Protein AF-A0A8A3PGZ0-F1 (afdb_monomer)

Nearest PDB structures (foldseek):
  4wnd-assembly1_A  TM=3.621E-01  e=2.853E-01  Homo sapiens
  6xns-assembly2_F  TM=2.493E-01  e=6.091E-01  synthetic construct
  6tnt-assembly1_O  TM=2.796E-01  e=1.900E+00  Homo sapiens
  6sgw-assembly1_E  TM=3.690E-01  e=7.016E+00  Mycolicibacterium smegmatis MC2 155
  4qe8-assembly1_A  TM=2.431E-01  e=2.777E+00  Homo sapiens

Organism: NCBI:txid61207

Solvent-accessible surface area (backbone atoms only — not comparable to full-atom values): 16501 Å² total; per-residue (Å²): 127,69,89,54,48,64,59,50,48,52,53,29,42,48,39,30,56,59,13,37,61,34,27,64,55,53,53,54,49,52,58,33,55,78,66,73,46,83,85,70,85,79,73,94,45,76,46,56,63,36,27,54,47,5,36,51,23,44,53,52,50,50,58,48,57,83,45,39,68,64,49,41,72,71,60,79,50,57,68,70,59,30,44,53,66,55,50,44,60,47,50,54,44,28,49,54,32,48,64,40,51,12,62,68,42,14,51,52,14,40,56,41,43,54,51,56,75,69,35,69,78,62,61,70,65,101,60,72,66,57,61,46,47,48,73,70,40,51,52,50,40,52,59,48,58,68,33,67,73,55,27,69,60,32,56,71,63,43,42,52,50,49,46,52,48,55,52,46,52,55,49,51,51,60,73,42,38,77,64,38,74,76,40,93,60,38,61,62,52,50,56,51,49,52,53,48,49,50,52,58,43,69,61,79,69,57,76,66,34,63,53,48,48,58,54,50,49,52,55,50,52,52,52,33,34,78,70,66,73,44,36,54,48,94,80,37,66,88,32,32,64,57,40,53,54,50,49,67,54,41,49,74,80,43,66,60,54,64,79,76,46,85,75,77,60,99,70,60,77,62,54,59,54,49,52,54,51,50,54,55,50,56,55,54,56,57,57,58,65,66,62,76,79,74,126

Sequence (295 aa):
MADNYESAVKLLNYFATAGSVGSTVEQKQDRRTRRGQPVKQPKPQVADAVVARGVKAVEMIYSLTSRIPVLMEQSHLESKDAWAAYWSPIFMALTAQSTNPCREVRHQAFSSLQRSLLSEELTSGDHEEWTAIFGEVLFPLITRLLKPEVYSSDPIGMSETRLQAATLLCRIFLHYLVLLSKWDGMLDLWLRILDIMDRLMNSGQGNSLEEAVPESLKNVLLVMSSSGYLVPRSQDETQEKLWTETWKRIDRFLPDLRKEIDLEGPGVEENVKGDVLQATAAESEVEEGQSEVKA

pLDDT: mean 85.58, std 15.69, range [37.72, 98.5]

Structure (mmCIF, N/CA/C/O backbone):
data_AF-A0A8A3PGZ0-F1
#
_entry.id   AF-A0A8A3PGZ0-F1
#
loop_
_atom_site.group_PDB
_atom_site.id
_atom_site.type_symbol
_atom_site.label_atom_id
_atom_site.label_alt_id
_atom_site.label_comp_id
_atom_site.label_asym_id
_atom_site.label_entity_id
_atom_site.label_seq_id
_atom_site.pdbx_PDB_ins_code
_atom_site.Cartn_x
_atom_site.Cartn_y
_atom_site.Cartn_z
_atom_site.occupancy
_atom_site.B_iso_or_equiv
_atom_site.auth_seq_id
_atom_site.auth_comp_id
_atom_site.auth_asym_id
_atom_site.auth_atom_id
_atom_site.pdbx_PDB_model_num
ATOM 1 N N . MET A 1 1 ? -8.137 11.615 -28.420 1.00 52.22 1 MET A N 1
ATOM 2 C CA . MET A 1 1 ? -6.846 11.415 -27.714 1.00 52.22 1 MET A CA 1
ATOM 3 C C . MET A 1 1 ? -6.963 10.386 -26.583 1.00 52.22 1 MET A C 1
ATOM 5 O O . MET A 1 1 ? -5.936 9.883 -26.161 1.00 52.22 1 MET A O 1
ATOM 9 N N . ALA A 1 2 ? -8.177 10.030 -26.133 1.00 62.94 2 ALA A N 1
ATOM 10 C CA . ALA A 1 2 ? -8.411 8.988 -25.128 1.00 62.94 2 ALA A CA 1
ATOM 11 C C . ALA A 1 2 ? -8.159 7.549 -25.634 1.00 62.94 2 ALA A C 1
ATOM 13 O O . ALA A 1 2 ? -7.655 6.727 -24.876 1.00 62.94 2 ALA A O 1
ATOM 14 N N . ASP A 1 3 ? -8.429 7.255 -26.913 1.00 70.94 3 ASP A N 1
ATOM 15 C CA . ASP A 1 3 ? -8.446 5.877 -27.448 1.00 70.94 3 ASP A CA 1
ATOM 16 C C . ASP A 1 3 ? -7.111 5.116 -27.347 1.00 70.94 3 ASP A C 1
ATOM 18 O O . ASP A 1 3 ? -7.086 3.887 -27.362 1.00 70.94 3 ASP A O 1
ATOM 22 N N . ASN A 1 4 ? -5.979 5.822 -27.246 1.00 88.31 4 ASN A N 1
ATOM 23 C CA . ASN A 1 4 ? -4.657 5.200 -27.148 1.00 88.31 4 ASN A CA 1
ATOM 24 C C . ASN A 1 4 ? -4.082 5.182 -25.723 1.00 88.31 4 ASN A C 1
ATOM 26 O O . ASN A 1 4 ? -3.001 4.622 -25.537 1.00 88.31 4 ASN A O 1
ATOM 30 N N . TYR A 1 5 ? -4.775 5.757 -24.734 1.00 91.94 5 TYR A N 1
ATOM 31 C CA . TYR A 1 5 ? -4.257 5.925 -23.375 1.00 91.94 5 TYR A CA 1
ATOM 32 C C . TYR A 1 5 ? -3.898 4.583 -22.732 1.00 91.94 5 TYR A C 1
ATOM 34 O O . TYR A 1 5 ? -2.745 4.340 -22.375 1.00 91.94 5 TYR A O 1
ATOM 42 N N . GLU A 1 6 ? -4.863 3.667 -22.669 1.00 92.06 6 GLU A N 1
ATOM 43 C CA . GLU A 1 6 ? -4.664 2.349 -22.065 1.00 92.06 6 GLU A CA 1
ATOM 44 C C . GLU A 1 6 ? -3.580 1.549 -22.810 1.00 92.06 6 GLU A C 1
ATOM 46 O O . GLU A 1 6 ? -2.736 0.890 -22.199 1.00 92.06 6 GLU A O 1
ATOM 51 N N . SER A 1 7 ? -3.550 1.655 -24.142 1.00 93.62 7 SER A N 1
ATOM 52 C CA . SER A 1 7 ? -2.529 1.013 -24.978 1.00 93.62 7 SER A CA 1
ATOM 53 C C . SER A 1 7 ? -1.127 1.564 -24.702 1.00 93.62 7 SER A C 1
ATOM 55 O O . SER A 1 7 ? -0.166 0.795 -24.638 1.00 93.62 7 SER A O 1
ATOM 57 N N . ALA A 1 8 ? -0.997 2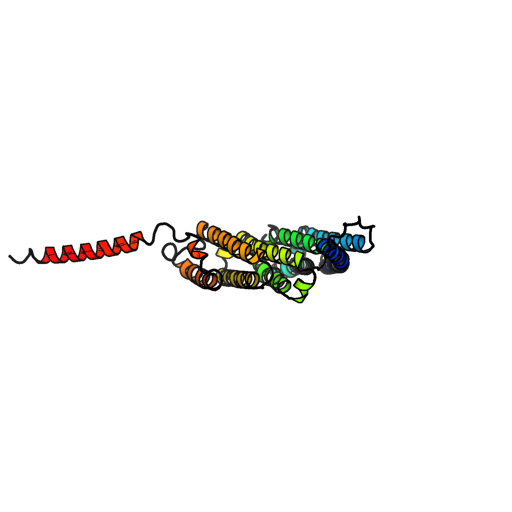.877 -24.488 1.00 95.75 8 ALA A N 1
ATOM 58 C CA . ALA A 1 8 ? 0.265 3.507 -24.119 1.00 95.75 8 ALA A CA 1
ATOM 59 C C . ALA A 1 8 ? 0.740 3.031 -22.739 1.00 95.75 8 ALA A C 1
ATOM 61 O O . ALA A 1 8 ? 1.898 2.634 -22.603 1.00 95.75 8 ALA A O 1
ATOM 62 N N . VAL A 1 9 ? -0.150 2.980 -21.741 1.00 96.69 9 VAL A N 1
ATOM 63 C CA . VAL A 1 9 ? 0.175 2.457 -20.401 1.00 96.69 9 VAL A CA 1
ATOM 64 C C . VAL A 1 9 ? 0.626 0.996 -20.479 1.00 96.69 9 VAL A C 1
ATOM 66 O O . VAL A 1 9 ? 1.658 0.641 -19.907 1.00 96.69 9 VAL A O 1
ATOM 69 N N . LYS A 1 10 ? -0.076 0.151 -21.247 1.00 96.12 10 LYS A N 1
ATOM 70 C CA . LYS A 1 10 ? 0.305 -1.255 -21.474 1.00 96.12 10 LYS A CA 1
ATOM 71 C C . LYS A 1 10 ? 1.687 -1.382 -22.118 1.00 96.12 10 LYS A C 1
ATOM 73 O O . LYS A 1 10 ? 2.499 -2.187 -21.661 1.00 96.12 10 LYS A O 1
ATOM 78 N N . LEU A 1 11 ? 1.979 -0.580 -23.144 1.00 97.38 11 LEU A N 1
ATOM 79 C CA . LEU A 1 11 ? 3.278 -0.586 -23.819 1.00 97.38 11 LEU A CA 1
ATOM 80 C C . LEU A 1 11 ? 4.411 -0.144 -22.881 1.00 97.38 11 LEU A C 1
ATOM 82 O O . LEU A 1 11 ? 5.468 -0.773 -22.840 1.00 97.38 11 LEU A O 1
ATOM 86 N N . LEU A 1 12 ? 4.194 0.906 -22.091 1.00 97.94 12 LEU A N 1
ATOM 87 C CA . LEU A 1 12 ? 5.159 1.344 -21.084 1.00 97.94 12 LEU A CA 1
ATOM 88 C C . LEU A 1 12 ? 5.382 0.260 -20.021 1.00 97.94 12 LEU A C 1
ATOM 90 O O . LEU A 1 12 ? 6.521 -0.046 -19.668 1.00 97.94 12 LEU A O 1
ATOM 94 N N . ASN A 1 13 ? 4.313 -0.393 -19.565 1.00 97.88 13 ASN A N 1
ATOM 95 C CA . ASN A 1 13 ? 4.402 -1.482 -18.599 1.00 97.88 13 ASN A CA 1
ATOM 96 C C . ASN A 1 13 ? 5.178 -2.691 -19.157 1.00 97.88 13 ASN A C 1
ATOM 98 O O . ASN A 1 13 ? 5.902 -3.365 -18.421 1.00 97.88 13 ASN A O 1
ATOM 102 N N . TYR A 1 14 ? 5.091 -2.944 -20.467 1.00 97.81 14 TYR A N 1
ATOM 103 C CA . TYR A 1 14 ? 5.915 -3.947 -21.142 1.00 97.81 14 TYR A CA 1
ATOM 104 C C . TYR A 1 14 ? 7.412 -3.600 -21.074 1.00 97.81 14 TYR A C 1
ATOM 106 O O . TYR A 1 14 ? 8.220 -4.454 -20.705 1.00 97.81 14 TYR A O 1
ATOM 114 N N . PHE A 1 15 ? 7.794 -2.345 -21.338 1.00 97.69 15 PHE A N 1
ATOM 115 C CA . PHE A 1 15 ? 9.187 -1.902 -21.181 1.00 97.69 15 PHE A CA 1
ATOM 116 C C . PHE A 1 15 ? 9.675 -1.995 -19.729 1.00 97.69 15 PHE A C 1
ATOM 118 O O . PHE A 1 15 ? 10.797 -2.446 -19.495 1.00 97.69 15 PHE A O 1
ATOM 125 N N . ALA A 1 16 ? 8.835 -1.635 -18.755 1.00 97.81 16 ALA A N 1
ATOM 126 C CA . ALA A 1 16 ? 9.147 -1.803 -17.335 1.00 97.81 16 ALA A CA 1
ATOM 127 C C . ALA A 1 16 ? 9.387 -3.279 -16.973 1.00 97.81 16 ALA A C 1
ATOM 129 O O . ALA A 1 16 ? 10.383 -3.621 -16.335 1.00 97.81 16 ALA A O 1
ATOM 130 N N . THR A 1 17 ? 8.532 -4.173 -17.477 1.00 97.75 17 THR A N 1
ATOM 131 C CA . THR A 1 17 ? 8.658 -5.623 -17.276 1.00 97.75 17 THR A CA 1
ATOM 132 C C . THR A 1 17 ? 9.944 -6.171 -17.897 1.00 97.75 17 THR A C 1
ATOM 134 O O . THR A 1 17 ? 10.627 -6.986 -17.274 1.00 97.75 17 THR A O 1
ATOM 137 N N . ALA A 1 18 ? 10.336 -5.695 -19.083 1.00 96.81 18 ALA A N 1
ATOM 138 C CA . ALA A 1 18 ? 11.602 -6.073 -19.712 1.00 96.81 18 ALA A CA 1
ATOM 139 C C . ALA A 1 18 ? 12.827 -5.690 -18.856 1.00 96.81 18 ALA A C 1
ATOM 141 O O . ALA A 1 18 ? 13.832 -6.398 -18.883 1.00 96.81 18 ALA A O 1
ATOM 142 N N . GLY A 1 19 ? 12.726 -4.635 -18.037 1.00 95.88 19 GLY A N 1
ATOM 143 C CA . GLY A 1 19 ? 13.747 -4.235 -17.061 1.00 95.88 19 GLY A CA 1
ATOM 144 C C . GLY A 1 19 ? 14.065 -5.291 -15.993 1.00 95.88 19 GLY A C 1
ATOM 145 O O . GLY A 1 19 ? 15.135 -5.246 -15.392 1.00 95.88 19 GLY A O 1
ATOM 146 N N . SER A 1 20 ? 13.207 -6.302 -15.805 1.00 94.75 20 SER A N 1
ATOM 147 C CA . SER A 1 20 ? 13.425 -7.402 -14.848 1.00 94.75 20 SER A CA 1
ATOM 148 C C . SER A 1 20 ? 14.734 -8.174 -15.060 1.00 94.75 20 SER A C 1
ATOM 150 O O . SER A 1 20 ? 15.250 -8.770 -14.111 1.00 94.75 20 SER A O 1
ATOM 152 N N . VAL A 1 21 ? 15.326 -8.121 -16.262 1.00 94.38 21 VAL A N 1
ATOM 153 C CA . VAL A 1 21 ? 16.637 -8.724 -16.569 1.00 94.38 21 VAL A CA 1
ATOM 154 C C . VAL A 1 21 ? 17.761 -8.232 -15.646 1.00 94.38 21 VAL A C 1
ATOM 156 O O . VAL A 1 21 ? 18.701 -8.990 -15.384 1.00 94.38 21 VAL A O 1
ATOM 159 N N . GLY A 1 22 ? 17.641 -7.011 -15.103 1.00 92.44 22 GLY A N 1
ATOM 160 C CA . GLY A 1 22 ? 18.586 -6.429 -14.144 1.00 92.44 22 GLY A CA 1
ATOM 161 C C . GLY A 1 22 ? 18.724 -7.230 -12.848 1.00 92.44 22 GLY A C 1
ATOM 162 O O . GLY A 1 22 ? 19.820 -7.319 -12.297 1.00 92.44 22 GLY A O 1
ATOM 163 N N . SER A 1 23 ? 17.666 -7.936 -12.432 1.00 92.56 23 SER A N 1
ATOM 164 C CA . SER A 1 23 ? 17.678 -8.782 -11.226 1.00 92.56 23 SER A CA 1
ATOM 165 C C . SER A 1 23 ? 18.798 -9.828 -11.244 1.00 92.56 23 SER A C 1
ATOM 167 O O . SER A 1 23 ? 19.420 -10.119 -10.224 1.00 92.56 23 SER A O 1
ATOM 169 N N . THR A 1 24 ? 19.131 -10.364 -12.424 1.00 90.56 24 THR A N 1
ATOM 170 C CA . THR A 1 24 ? 20.201 -11.360 -12.564 1.00 90.56 24 THR A CA 1
ATOM 171 C C . THR A 1 24 ? 21.587 -10.782 -12.274 1.00 90.56 24 THR A C 1
ATOM 173 O O . THR A 1 24 ? 22.479 -11.514 -11.834 1.00 90.56 24 THR A O 1
ATOM 176 N N . VAL A 1 25 ? 21.785 -9.485 -12.522 1.00 89.19 25 VAL A N 1
ATOM 177 C CA . VAL A 1 25 ? 23.029 -8.762 -12.236 1.00 89.19 25 VAL A CA 1
ATOM 178 C C . VAL A 1 25 ? 23.112 -8.465 -10.740 1.00 89.19 25 VAL A C 1
ATOM 180 O O . VAL A 1 25 ? 24.112 -8.822 -10.113 1.00 89.19 25 VAL A O 1
ATOM 183 N N . GLU A 1 26 ? 22.035 -7.931 -10.160 1.00 90.06 26 GLU A N 1
ATOM 184 C CA . GLU A 1 26 ? 21.909 -7.626 -8.727 1.00 90.06 26 GLU A CA 1
ATOM 185 C C . GLU A 1 26 ? 22.157 -8.875 -7.860 1.00 90.06 26 GLU A C 1
ATOM 187 O O . GLU A 1 26 ? 23.023 -8.883 -6.984 1.00 90.06 26 GLU A O 1
ATOM 192 N N . GLN A 1 27 ? 21.504 -9.999 -8.173 1.00 88.44 27 GLN A N 1
ATOM 193 C CA . GLN A 1 27 ? 21.678 -11.254 -7.431 1.00 88.44 27 GLN A CA 1
ATOM 194 C C . GLN A 1 27 ? 23.105 -11.817 -7.528 1.00 88.44 27 GLN A C 1
ATOM 196 O O . GLN A 1 27 ? 23.631 -12.401 -6.572 1.00 88.44 27 GLN A O 1
ATOM 201 N N . LYS A 1 28 ? 23.762 -11.678 -8.690 1.00 87.69 28 LYS A N 1
ATOM 202 C CA . LYS A 1 28 ? 25.171 -12.077 -8.849 1.00 87.69 28 LYS A CA 1
ATOM 203 C C . LYS A 1 28 ? 26.081 -11.213 -7.983 1.00 87.69 28 LYS A C 1
ATOM 205 O O . LYS A 1 28 ? 27.050 -11.740 -7.432 1.00 87.69 28 LYS A O 1
ATOM 210 N N . GLN A 1 29 ? 25.785 -9.921 -7.867 1.00 86.38 29 GLN A N 1
ATOM 211 C CA . GLN A 1 29 ? 26.528 -8.998 -7.018 1.00 86.38 29 GLN A CA 1
ATOM 212 C C . GLN A 1 29 ? 26.356 -9.351 -5.539 1.00 86.38 29 GLN A C 1
ATOM 214 O O . GLN A 1 29 ? 27.361 -9.547 -4.860 1.00 86.38 29 GLN A O 1
ATOM 219 N N . ASP A 1 30 ? 25.132 -9.591 -5.071 1.00 87.31 30 ASP A N 1
ATOM 220 C CA . ASP A 1 30 ? 24.873 -10.015 -3.689 1.00 87.31 30 ASP A CA 1
ATOM 221 C C . ASP A 1 30 ? 25.610 -11.310 -3.327 1.00 87.31 30 ASP A C 1
ATOM 223 O O . ASP A 1 30 ? 26.227 -11.422 -2.265 1.00 87.31 30 ASP A O 1
ATOM 227 N N . ARG A 1 31 ? 25.606 -12.299 -4.233 1.00 86.88 31 ARG A N 1
ATOM 228 C CA . ARG A 1 31 ? 26.348 -13.558 -4.047 1.00 86.88 31 ARG A CA 1
ATOM 229 C C . ARG A 1 31 ? 27.856 -13.339 -3.928 1.00 86.88 31 ARG A C 1
ATOM 231 O O . ARG A 1 31 ? 28.509 -14.087 -3.204 1.00 86.88 31 ARG A O 1
ATOM 238 N N . ARG A 1 32 ? 28.420 -12.353 -4.632 1.00 86.81 32 ARG A N 1
ATOM 239 C CA . ARG A 1 32 ? 29.845 -11.990 -4.525 1.00 86.81 32 ARG A CA 1
ATOM 240 C C . ARG A 1 32 ? 30.143 -11.274 -3.215 1.00 86.81 32 ARG A C 1
ATOM 242 O O . ARG A 1 32 ? 31.098 -11.657 -2.545 1.00 86.81 32 ARG A O 1
ATOM 249 N N . THR A 1 33 ? 29.300 -10.316 -2.832 1.00 86.62 33 THR A N 1
ATOM 250 C CA . THR A 1 33 ? 29.416 -9.578 -1.568 1.00 86.62 33 THR A CA 1
ATOM 251 C C . THR A 1 33 ? 29.364 -10.530 -0.375 1.00 86.62 33 THR A C 1
ATOM 253 O O . THR A 1 33 ? 30.251 -10.501 0.472 1.00 86.62 33 THR A O 1
ATOM 256 N N . ARG A 1 34 ? 28.417 -11.479 -0.361 1.00 86.06 34 ARG A N 1
ATOM 257 C CA . ARG A 1 34 ? 28.328 -12.526 0.676 1.00 86.06 34 ARG A CA 1
ATOM 258 C C . ARG A 1 34 ? 29.556 -13.443 0.737 1.00 86.06 34 ARG A C 1
ATOM 260 O O . ARG A 1 34 ? 29.812 -14.044 1.771 1.00 86.06 34 ARG A O 1
ATOM 267 N N . ARG A 1 35 ? 30.309 -13.571 -0.361 1.00 88.00 35 ARG A N 1
ATOM 268 C CA . ARG A 1 35 ? 31.552 -14.360 -0.446 1.00 88.00 35 ARG A CA 1
ATOM 269 C C . ARG A 1 35 ? 32.815 -13.534 -0.171 1.00 88.00 35 ARG A C 1
ATOM 271 O O . ARG A 1 35 ? 33.909 -14.056 -0.362 1.00 88.00 35 ARG A O 1
ATOM 278 N N . GLY A 1 36 ? 32.685 -12.260 0.212 1.00 83.75 36 GLY A N 1
ATOM 279 C CA . GLY A 1 36 ? 33.821 -11.367 0.466 1.00 83.75 36 GLY A CA 1
ATOM 280 C C . GLY A 1 36 ? 34.672 -11.066 -0.774 1.00 83.75 36 GLY A C 1
ATOM 281 O O . GLY A 1 36 ? 35.838 -10.701 -0.647 1.00 83.75 36 GLY A O 1
ATOM 282 N N . GLN A 1 37 ? 34.130 -11.254 -1.984 1.00 81.31 37 GLN A N 1
ATOM 283 C CA . GLN A 1 37 ? 34.867 -10.988 -3.222 1.00 81.31 37 GLN A CA 1
ATOM 284 C C . GLN A 1 37 ? 34.841 -9.492 -3.568 1.00 81.31 37 GLN A C 1
ATOM 286 O O . GLN A 1 37 ? 33.795 -8.858 -3.421 1.00 81.31 37 GLN A O 1
ATOM 291 N N . PRO A 1 38 ? 35.946 -8.926 -4.095 1.00 74.00 38 PRO A N 1
ATOM 292 C CA . PRO A 1 38 ? 35.994 -7.519 -4.467 1.00 74.00 3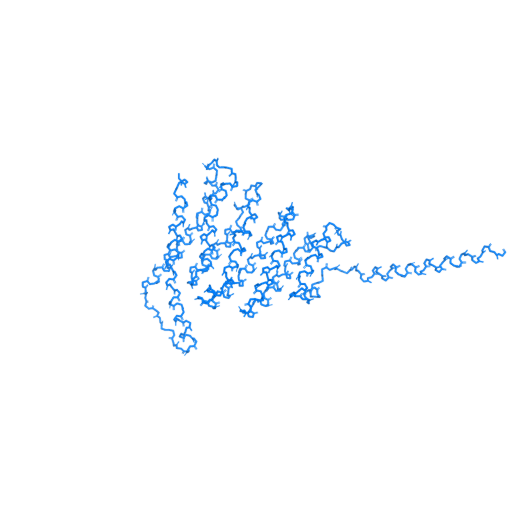8 PRO A CA 1
ATOM 293 C C . PRO A 1 38 ? 34.965 -7.202 -5.560 1.00 74.00 38 PRO A C 1
ATOM 295 O O . PRO A 1 38 ? 34.877 -7.893 -6.584 1.00 74.00 38 PRO A O 1
ATOM 298 N N . VAL A 1 39 ? 34.203 -6.127 -5.350 1.00 66.81 39 VAL A N 1
ATOM 299 C CA . VAL A 1 39 ? 33.256 -5.586 -6.330 1.00 66.81 39 VAL A CA 1
ATOM 300 C C . VAL A 1 39 ? 34.065 -4.980 -7.478 1.00 66.81 39 VAL A C 1
ATOM 302 O O . VAL A 1 39 ? 34.584 -3.872 -7.381 1.00 66.81 39 VAL A O 1
ATOM 305 N N . LYS A 1 40 ? 34.234 -5.727 -8.573 1.00 65.44 40 LYS A N 1
ATOM 306 C CA . LYS A 1 40 ? 34.815 -5.174 -9.806 1.00 65.44 40 LYS A CA 1
ATOM 307 C C . LYS A 1 40 ? 33.827 -4.182 -10.418 1.00 65.44 40 LYS A C 1
ATOM 309 O O . LYS A 1 40 ? 32.650 -4.519 -10.527 1.00 65.44 40 LYS A O 1
ATOM 314 N N . GLN A 1 41 ? 34.316 -3.020 -10.865 1.00 57.91 41 GLN A N 1
ATOM 315 C CA . GLN A 1 41 ? 33.509 -2.071 -11.639 1.00 57.91 41 GLN A CA 1
ATOM 316 C C . GLN A 1 41 ? 32.851 -2.804 -12.822 1.00 57.91 41 GLN A C 1
ATOM 318 O O . GLN A 1 41 ? 33.561 -3.439 -13.615 1.00 57.91 41 GLN A O 1
ATOM 323 N N . PRO A 1 42 ? 31.512 -2.791 -12.924 1.00 62.41 42 PRO A N 1
ATOM 324 C CA . PRO A 1 42 ? 30.825 -3.471 -14.006 1.00 62.41 42 PRO A CA 1
ATOM 325 C C . PRO A 1 42 ? 31.093 -2.730 -15.321 1.00 62.41 42 PRO A C 1
ATOM 327 O O . PRO A 1 42 ? 30.974 -1.511 -15.405 1.00 62.41 42 PRO A O 1
ATOM 330 N N . LYS A 1 43 ? 31.482 -3.472 -16.365 1.00 64.88 43 LYS A N 1
ATOM 331 C CA . LYS A 1 43 ? 31.433 -2.954 -17.740 1.00 64.88 43 LYS A CA 1
ATOM 332 C C . LYS A 1 43 ? 29.961 -2.733 -18.113 1.00 64.88 43 LYS A C 1
ATOM 334 O O . LYS A 1 43 ? 29.172 -3.592 -17.720 1.00 64.88 43 LYS A O 1
ATOM 339 N N . PRO A 1 44 ? 29.613 -1.692 -18.895 1.00 65.38 44 PRO A N 1
ATOM 340 C CA . PRO A 1 44 ? 28.238 -1.460 -19.330 1.00 65.38 44 PRO A CA 1
ATOM 341 C C . PRO A 1 44 ? 27.683 -2.710 -20.013 1.00 65.38 44 PRO A C 1
ATOM 343 O O . PRO A 1 44 ? 28.235 -3.175 -21.016 1.00 65.38 44 PRO A O 1
ATOM 346 N N . GLN A 1 45 ? 26.632 -3.289 -19.443 1.00 77.00 45 GLN A N 1
ATOM 347 C CA . GLN A 1 45 ? 25.969 -4.468 -19.985 1.00 77.00 45 GLN A CA 1
ATOM 348 C C . GLN A 1 45 ? 24.727 -4.049 -20.763 1.00 77.00 45 GLN A C 1
ATOM 350 O O . GLN A 1 45 ? 24.097 -3.033 -20.485 1.00 77.00 45 GLN A O 1
ATOM 355 N N . VAL A 1 46 ? 24.317 -4.887 -21.717 1.00 80.88 46 VAL A N 1
ATOM 356 C CA . VAL A 1 46 ? 23.030 -4.715 -22.412 1.00 80.88 46 VAL A CA 1
ATOM 357 C C . VAL A 1 46 ? 21.871 -4.656 -21.407 1.00 80.88 46 VAL A C 1
ATOM 359 O O . VAL A 1 46 ? 20.915 -3.917 -21.626 1.00 80.88 46 VAL A O 1
ATOM 362 N N . ALA A 1 47 ? 21.985 -5.381 -20.287 1.00 86.38 47 ALA A N 1
ATOM 363 C CA . ALA A 1 47 ? 21.028 -5.346 -19.186 1.00 86.38 47 ALA A CA 1
ATOM 364 C C . ALA A 1 47 ? 20.838 -3.931 -18.616 1.00 86.38 47 ALA A C 1
ATOM 366 O O . ALA A 1 47 ? 19.696 -3.521 -18.446 1.00 86.38 47 ALA A O 1
ATOM 367 N N . ASP A 1 48 ? 21.908 -3.155 -18.429 1.00 90.12 48 ASP A N 1
ATOM 368 C CA . ASP A 1 48 ? 21.844 -1.805 -17.846 1.00 90.12 48 ASP A CA 1
ATOM 369 C C . ASP A 1 48 ? 20.994 -0.868 -18.722 1.00 90.12 48 ASP A C 1
ATOM 371 O O . ASP A 1 48 ? 20.126 -0.144 -18.241 1.00 90.12 48 ASP A O 1
ATOM 375 N N . ALA A 1 49 ? 21.159 -0.951 -20.048 1.00 93.69 49 ALA A N 1
ATOM 376 C CA . ALA A 1 49 ? 20.356 -0.179 -20.997 1.00 93.69 49 ALA A CA 1
ATOM 377 C C . ALA A 1 49 ? 18.884 -0.635 -21.062 1.00 93.69 49 ALA A C 1
ATOM 379 O O . ALA A 1 49 ? 18.008 0.130 -21.473 1.00 93.69 49 ALA A O 1
ATOM 380 N N . VAL A 1 50 ? 18.585 -1.892 -20.722 1.00 95.62 50 VAL A N 1
ATOM 381 C CA . VAL A 1 50 ? 17.205 -2.397 -20.630 1.00 95.62 50 VAL A CA 1
ATOM 382 C C . VAL A 1 50 ? 16.564 -1.959 -19.310 1.00 95.62 50 VAL A C 1
ATOM 384 O O . VAL A 1 50 ? 15.427 -1.497 -19.329 1.00 95.62 50 VAL A O 1
ATOM 387 N N . VAL A 1 51 ? 17.303 -2.013 -18.198 1.00 96.62 51 VAL A N 1
ATOM 388 C CA . VAL A 1 51 ? 16.865 -1.519 -16.882 1.00 96.62 51 VAL A CA 1
ATOM 389 C C . VAL A 1 51 ? 16.563 -0.026 -16.946 1.00 96.62 51 VAL A C 1
ATOM 391 O O . VAL A 1 51 ? 15.456 0.374 -16.601 1.00 96.62 51 VAL A O 1
ATOM 394 N N . ALA A 1 52 ? 17.472 0.784 -17.497 1.00 96.75 52 ALA A N 1
ATOM 395 C CA . ALA A 1 52 ? 17.264 2.224 -17.651 1.00 96.75 52 ALA A CA 1
ATOM 396 C C . ALA A 1 52 ? 16.005 2.551 -18.474 1.00 96.75 52 ALA A C 1
ATOM 398 O O . ALA A 1 52 ? 15.246 3.458 -18.132 1.00 96.75 52 ALA A O 1
ATOM 399 N N . ARG A 1 53 ? 15.732 1.778 -19.536 1.00 97.12 53 ARG A N 1
ATOM 400 C CA . ARG A 1 53 ? 14.482 1.898 -20.305 1.00 97.12 53 ARG A CA 1
ATOM 401 C C . ARG A 1 53 ? 13.258 1.510 -19.478 1.00 97.12 53 ARG A C 1
ATOM 403 O O . ARG A 1 53 ? 12.238 2.184 -19.584 1.00 97.12 53 ARG A O 1
ATOM 410 N N . GLY A 1 54 ? 13.359 0.469 -18.656 1.00 98.00 54 GLY A N 1
ATOM 411 C CA . GLY A 1 54 ? 12.293 0.055 -17.749 1.00 98.00 54 GLY A CA 1
ATOM 412 C C . GLY A 1 54 ? 11.967 1.118 -16.699 1.00 98.00 54 GLY A C 1
ATOM 413 O O . GLY A 1 54 ? 10.807 1.495 -16.558 1.00 98.00 54 GLY A O 1
ATOM 414 N N . VAL A 1 55 ? 12.987 1.673 -16.038 1.00 98.38 55 VAL A N 1
ATOM 415 C CA . VAL A 1 55 ? 12.854 2.798 -15.095 1.00 98.38 55 VAL A CA 1
ATOM 416 C C . VAL A 1 55 ? 12.205 3.995 -15.789 1.00 98.38 55 VAL A C 1
ATOM 418 O O . VAL A 1 55 ? 11.207 4.529 -15.302 1.00 98.38 55 VAL A O 1
ATOM 421 N N . LYS A 1 56 ? 12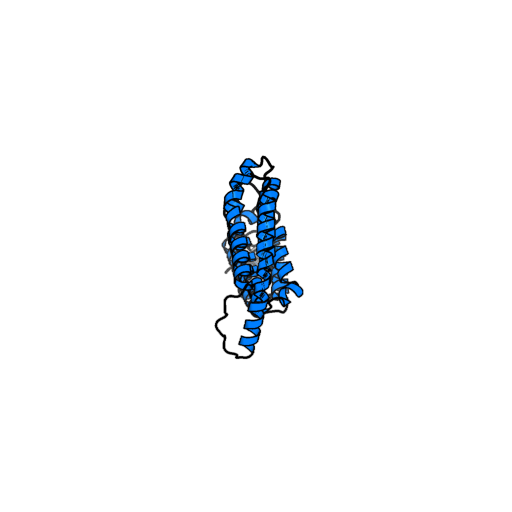.686 4.359 -16.986 1.00 98.31 56 LYS A N 1
ATOM 422 C CA . LYS A 1 56 ? 12.113 5.474 -17.747 1.00 98.31 56 LYS A CA 1
ATOM 423 C C . LYS A 1 56 ? 10.657 5.232 -18.141 1.00 98.31 56 LYS A C 1
ATOM 425 O O . LYS A 1 56 ? 9.862 6.169 -18.163 1.00 98.31 56 LYS A O 1
ATOM 430 N N . ALA A 1 57 ? 10.288 3.989 -18.436 1.00 98.44 57 ALA A N 1
ATOM 431 C CA . ALA A 1 57 ? 8.908 3.635 -18.731 1.00 98.44 57 ALA A CA 1
ATOM 432 C C . ALA A 1 57 ? 7.994 3.816 -17.513 1.00 98.44 57 ALA A C 1
ATOM 434 O O . ALA A 1 57 ? 6.907 4.370 -17.654 1.00 98.44 57 ALA A O 1
ATOM 435 N N . VAL A 1 58 ? 8.454 3.441 -16.316 1.00 98.50 58 VAL A N 1
ATOM 436 C CA . VAL A 1 58 ? 7.729 3.686 -15.059 1.00 98.50 58 VAL A CA 1
ATOM 437 C C . VAL A 1 58 ? 7.578 5.183 -14.772 1.00 98.50 58 VAL A C 1
ATOM 439 O O . VAL A 1 58 ? 6.501 5.625 -14.373 1.00 98.50 58 VAL A O 1
ATOM 442 N N . GLU A 1 59 ? 8.619 5.986 -15.004 1.00 98.12 59 GLU A N 1
ATOM 443 C CA . GLU A 1 59 ? 8.523 7.449 -14.896 1.00 98.12 59 GLU A CA 1
ATOM 444 C C . GLU A 1 59 ? 7.484 8.027 -15.860 1.00 98.12 59 GLU A C 1
ATOM 446 O O . GLU A 1 59 ? 6.720 8.914 -15.484 1.00 98.12 59 GLU A O 1
ATOM 451 N N . MET A 1 60 ? 7.436 7.522 -17.097 1.00 97.81 60 MET A N 1
ATOM 452 C CA . MET A 1 60 ? 6.448 7.958 -18.079 1.00 97.81 60 MET A CA 1
ATOM 453 C C . MET A 1 60 ? 5.029 7.562 -17.663 1.00 97.81 60 MET A C 1
ATOM 455 O O . MET A 1 60 ? 4.144 8.408 -17.748 1.00 97.81 60 MET A O 1
ATOM 459 N N . ILE A 1 61 ? 4.818 6.344 -17.143 1.00 97.69 61 ILE A N 1
ATOM 460 C CA . ILE A 1 61 ? 3.525 5.922 -16.570 1.00 97.69 61 ILE A CA 1
ATOM 461 C C . ILE A 1 61 ? 3.095 6.908 -15.485 1.00 97.69 61 ILE A C 1
ATOM 463 O O . ILE A 1 61 ? 1.994 7.439 -15.543 1.00 97.69 61 ILE A O 1
ATOM 467 N N . TYR A 1 62 ? 3.984 7.221 -14.541 1.00 96.75 62 TYR A N 1
ATOM 468 C CA . TYR A 1 62 ? 3.698 8.213 -13.508 1.00 96.75 62 TYR A CA 1
ATOM 469 C C . TYR A 1 62 ? 3.380 9.592 -14.095 1.00 96.75 62 TYR A C 1
ATOM 471 O O . TYR A 1 62 ? 2.416 10.221 -13.689 1.00 96.75 62 TYR A O 1
ATOM 479 N N . SER A 1 63 ? 4.133 10.062 -15.093 1.00 95.81 63 SER A N 1
ATOM 480 C CA . SER A 1 63 ? 3.883 11.379 -15.694 1.00 95.81 63 SER A CA 1
ATOM 481 C C . SER A 1 63 ? 2.498 11.505 -16.342 1.00 95.81 63 SER A C 1
ATOM 483 O O . SER A 1 63 ? 1.971 12.615 -16.439 1.00 95.81 63 SER A O 1
ATOM 485 N N . LEU A 1 64 ? 1.881 10.385 -16.743 1.00 94.56 64 LEU A N 1
ATOM 486 C CA . LEU A 1 64 ? 0.530 10.374 -17.299 1.00 94.56 64 LEU A CA 1
ATOM 487 C C . LEU A 1 64 ? -0.540 10.723 -16.260 1.00 94.56 64 LEU A C 1
ATOM 489 O O . LEU A 1 64 ? -1.613 11.149 -16.679 1.00 94.56 64 LEU A O 1
ATOM 493 N N . THR A 1 65 ? -0.270 10.620 -14.950 1.00 93.31 65 THR A N 1
ATOM 494 C CA . THR A 1 65 ? -1.255 11.002 -13.920 1.00 93.31 65 THR A CA 1
ATOM 495 C C . THR A 1 65 ? -1.649 12.468 -14.033 1.00 93.31 65 THR A C 1
ATOM 497 O O . THR A 1 65 ? -2.830 12.780 -13.982 1.00 93.31 65 THR A O 1
ATOM 500 N N . SER A 1 66 ? -0.691 13.342 -14.360 1.00 92.25 66 SER A N 1
ATOM 501 C CA . SER A 1 66 ? -0.932 14.778 -14.582 1.00 92.25 66 SER A CA 1
ATOM 502 C C . SER A 1 66 ? -1.898 15.085 -15.737 1.00 92.25 66 SER A C 1
ATOM 504 O O . SER A 1 66 ? -2.379 16.207 -15.881 1.00 92.25 66 SER A O 1
ATOM 506 N N . ARG A 1 67 ? -2.159 14.107 -16.615 1.00 91.38 67 ARG A N 1
ATOM 507 C CA . ARG A 1 67 ? -3.100 14.235 -17.735 1.00 91.38 67 ARG A CA 1
ATOM 508 C C . ARG A 1 67 ? -4.477 13.665 -17.417 1.00 91.38 67 ARG A C 1
ATOM 510 O O . ARG A 1 67 ? -5.403 13.948 -18.171 1.00 91.38 67 ARG A O 1
ATOM 517 N N . ILE A 1 68 ? -4.617 12.877 -16.349 1.00 91.19 68 ILE A N 1
ATOM 518 C CA . ILE A 1 68 ? -5.864 12.180 -16.021 1.00 91.19 68 ILE A CA 1
ATOM 519 C C . ILE A 1 68 ? -7.032 13.150 -15.809 1.00 91.19 68 ILE A C 1
ATOM 521 O O . ILE A 1 68 ? -8.055 12.911 -16.445 1.00 91.19 68 ILE A O 1
ATOM 525 N N . PRO A 1 69 ? -6.908 14.262 -15.051 1.00 89.00 69 PRO A N 1
ATOM 526 C CA . PRO A 1 69 ? -8.036 15.178 -14.852 1.00 89.00 69 PRO A CA 1
ATOM 527 C C . PRO A 1 69 ? -8.618 15.696 -16.176 1.00 89.00 69 PRO A C 1
ATOM 529 O O . PRO A 1 69 ? -9.814 15.592 -16.429 1.00 89.00 69 PRO A O 1
ATOM 532 N N . VAL A 1 70 ? -7.743 16.131 -17.089 1.00 89.94 70 VAL A N 1
ATOM 533 C CA . VAL A 1 70 ? -8.139 16.621 -18.419 1.00 89.94 70 VAL A CA 1
ATOM 534 C C . VAL A 1 70 ? -8.772 15.514 -19.269 1.00 89.94 70 VAL A C 1
ATOM 536 O O . VAL A 1 70 ? -9.710 15.768 -20.021 1.00 89.94 70 VAL A O 1
ATOM 539 N N . LEU A 1 71 ? -8.266 14.281 -19.180 1.00 89.81 71 LEU A N 1
ATOM 540 C CA . LEU A 1 71 ? -8.829 13.142 -19.910 1.00 89.81 71 LEU A CA 1
ATOM 541 C C . LEU A 1 71 ? -10.206 12.743 -19.369 1.00 89.81 71 LEU A C 1
ATOM 543 O O . LEU A 1 71 ? -11.094 12.458 -20.168 1.00 89.81 71 LEU A O 1
ATOM 547 N N . MET A 1 72 ? -10.396 12.771 -18.048 1.00 88.69 72 MET A N 1
ATOM 548 C CA . MET A 1 72 ? -11.682 12.503 -17.403 1.00 88.69 72 MET A CA 1
ATOM 549 C C . MET A 1 72 ? -12.732 13.529 -17.841 1.00 88.69 72 MET A C 1
ATOM 551 O O . MET A 1 72 ? -13.792 13.128 -18.319 1.00 88.69 72 MET A O 1
ATOM 555 N N . GLU A 1 73 ? -12.410 14.826 -17.802 1.00 86.88 73 GLU A N 1
ATOM 556 C CA . GLU A 1 73 ? -13.305 15.903 -18.261 1.00 86.88 73 GLU A CA 1
ATOM 557 C C . GLU A 1 73 ? -13.721 15.751 -19.735 1.00 86.88 73 GLU A C 1
ATOM 559 O O . GLU A 1 73 ? -14.867 16.011 -20.099 1.00 86.88 73 GLU A O 1
ATOM 564 N N . GLN A 1 74 ? -12.804 15.299 -20.595 1.00 89.12 74 GLN A N 1
ATOM 565 C CA . GLN A 1 74 ? -13.057 15.114 -22.030 1.00 89.12 74 GLN A CA 1
ATOM 566 C C . GLN A 1 74 ? -13.773 13.802 -22.375 1.00 89.12 74 GLN A C 1
ATOM 568 O O . GLN A 1 74 ? -14.228 13.638 -23.507 1.00 89.12 74 GLN A O 1
ATOM 573 N N . SER A 1 75 ? -13.832 12.847 -21.446 1.00 84.88 75 SER A N 1
ATOM 574 C CA . SER A 1 75 ? -14.316 11.490 -21.721 1.00 84.88 75 SER A CA 1
ATOM 575 C C . SER A 1 75 ? -15.838 11.376 -21.818 1.00 84.88 75 SER A C 1
ATOM 577 O O . SER A 1 75 ? -16.332 10.398 -22.373 1.00 84.88 75 SER A O 1
ATOM 579 N N . HIS A 1 76 ? -16.577 12.363 -21.295 1.00 84.25 76 HIS A N 1
ATOM 580 C CA . HIS A 1 76 ? -18.038 12.322 -21.134 1.00 84.25 76 HIS A CA 1
ATOM 581 C C . HIS A 1 76 ? -18.559 11.073 -20.389 1.00 84.25 76 HIS A C 1
ATOM 583 O O . HIS A 1 76 ? -19.744 10.756 -20.481 1.00 84.25 76 HIS A O 1
ATOM 589 N N . LEU A 1 77 ? -17.687 10.362 -19.667 1.00 86.06 77 LEU A N 1
ATOM 590 C CA . LEU A 1 77 ? -18.043 9.210 -18.845 1.00 86.06 77 LEU A CA 1
ATOM 591 C C . LEU A 1 77 ? -18.613 9.671 -17.501 1.00 86.06 77 LEU A C 1
ATOM 593 O O . LEU A 1 77 ? -18.307 10.765 -17.021 1.00 86.06 77 LEU A O 1
ATOM 597 N N . GLU A 1 78 ? -19.409 8.810 -16.869 1.00 85.19 78 GLU A N 1
ATOM 598 C CA . GLU A 1 78 ? -19.729 8.978 -15.453 1.00 85.19 78 GLU A CA 1
ATOM 599 C C . GLU A 1 78 ? -18.441 8.921 -14.628 1.00 85.19 78 GLU A C 1
ATOM 601 O O . GLU A 1 78 ? -17.488 8.233 -14.994 1.00 85.19 78 GLU A O 1
ATOM 606 N N . SER A 1 79 ? -18.396 9.638 -13.506 1.00 80.88 79 SER A N 1
ATOM 607 C CA . SER A 1 79 ? -17.149 9.814 -12.755 1.00 80.88 79 SER A CA 1
ATOM 608 C C . SER A 1 79 ? -16.489 8.499 -12.338 1.00 80.88 79 SER A C 1
ATOM 610 O O . SER A 1 79 ? -15.277 8.337 -12.490 1.00 80.88 79 SER A O 1
ATOM 612 N N . LYS A 1 80 ? -17.296 7.515 -11.925 1.00 82.69 80 LYS A N 1
ATOM 613 C CA . LYS A 1 80 ? -16.820 6.176 -11.576 1.00 82.69 80 LYS A CA 1
ATOM 614 C C . LYS A 1 80 ? -16.144 5.467 -12.745 1.00 82.69 80 LYS A C 1
ATOM 616 O O . LYS A 1 80 ? -15.053 4.914 -12.597 1.00 82.69 80 LYS A O 1
ATOM 621 N N . ASP A 1 81 ? -16.779 5.505 -13.911 1.00 86.19 81 ASP A N 1
ATOM 622 C CA . ASP A 1 81 ? -16.266 4.875 -15.126 1.00 86.19 81 ASP A CA 1
ATOM 623 C C . ASP A 1 81 ? -15.042 5.625 -15.661 1.00 86.19 81 ASP A C 1
ATOM 625 O O . ASP A 1 81 ? -14.085 4.999 -16.114 1.00 86.19 81 ASP A O 1
ATOM 629 N N . ALA A 1 82 ? -15.022 6.955 -15.546 1.00 87.75 82 ALA A N 1
ATOM 630 C CA . ALA A 1 82 ? -13.869 7.783 -15.876 1.00 87.75 82 ALA A CA 1
ATOM 631 C C . ALA A 1 82 ? -12.673 7.447 -14.969 1.00 87.75 82 ALA A C 1
ATOM 633 O O . ALA A 1 82 ? -11.561 7.229 -15.454 1.00 87.75 82 ALA A O 1
ATOM 634 N N . TRP A 1 83 ? -12.895 7.342 -13.656 1.00 87.12 83 TRP A N 1
ATOM 635 C CA . TRP A 1 83 ? -11.854 6.970 -12.703 1.00 87.12 83 TRP A CA 1
ATOM 636 C C . TRP A 1 83 ? -11.287 5.589 -13.038 1.00 87.12 83 TRP A C 1
ATOM 638 O O . TRP A 1 83 ? -10.075 5.441 -13.199 1.00 87.12 83 TRP A O 1
ATOM 648 N N . ALA A 1 84 ? -12.155 4.599 -13.258 1.00 88.44 84 ALA A N 1
ATOM 649 C CA . ALA A 1 84 ? -11.733 3.253 -13.630 1.00 88.44 84 ALA A CA 1
ATOM 650 C C . ALA A 1 84 ? -10.984 3.216 -14.977 1.00 88.44 84 ALA A C 1
ATOM 652 O O . ALA A 1 84 ? -9.998 2.493 -15.123 1.00 88.44 84 ALA A O 1
ATOM 653 N N . ALA A 1 85 ? -11.406 4.010 -15.963 1.00 90.00 85 ALA A N 1
ATOM 654 C CA . ALA A 1 85 ? -10.784 4.045 -17.284 1.00 90.00 85 ALA A CA 1
ATOM 655 C C . ALA A 1 85 ? -9.375 4.663 -17.277 1.00 90.00 85 ALA A C 1
ATOM 657 O O . ALA A 1 85 ? -8.517 4.230 -18.052 1.00 90.00 85 ALA A O 1
ATOM 658 N N . TYR A 1 86 ? -9.118 5.661 -16.423 1.00 91.50 86 TYR A N 1
ATOM 659 C CA . TYR A 1 86 ? -7.865 6.424 -16.456 1.00 91.50 86 TYR A CA 1
ATOM 660 C C . TYR A 1 86 ? -6.934 6.152 -15.269 1.00 91.50 86 TYR A C 1
ATOM 662 O O . TYR A 1 86 ? -5.730 5.996 -15.474 1.00 91.50 86 TYR A O 1
ATOM 670 N N . TRP A 1 87 ? -7.445 6.022 -14.043 1.00 91.94 87 TRP A N 1
ATOM 671 C CA . TRP A 1 87 ? -6.613 5.746 -12.867 1.00 91.94 87 TRP A CA 1
ATOM 672 C C . TRP A 1 87 ? -6.243 4.268 -12.735 1.00 91.94 87 TRP A C 1
ATOM 674 O O . TRP A 1 87 ? -5.073 3.955 -12.480 1.00 91.94 87 TRP A O 1
ATOM 684 N N . SER A 1 88 ? -7.184 3.344 -12.959 1.00 91.12 88 SER A N 1
ATOM 685 C CA . SER A 1 88 ? -6.918 1.912 -12.754 1.00 91.12 88 SER A CA 1
ATOM 686 C C . SER A 1 88 ? -5.767 1.372 -13.612 1.00 91.12 88 SER A C 1
ATOM 688 O O . SER A 1 88 ? -4.913 0.686 -13.047 1.00 91.12 88 SER A O 1
ATOM 690 N N . PRO A 1 89 ? -5.618 1.698 -14.917 1.00 93.69 89 PRO A N 1
ATOM 691 C CA . PRO A 1 89 ? -4.472 1.232 -15.701 1.00 93.69 89 PRO A CA 1
ATOM 692 C C . PRO A 1 89 ? -3.121 1.673 -15.124 1.00 93.69 89 PRO A C 1
ATOM 694 O O . PRO A 1 89 ? -2.165 0.891 -15.122 1.00 93.69 89 PRO A O 1
ATOM 697 N N . ILE A 1 90 ? -3.039 2.901 -14.601 1.00 95.31 90 ILE A N 1
ATOM 698 C CA . ILE A 1 90 ? -1.825 3.423 -13.965 1.00 95.31 90 ILE A CA 1
ATOM 699 C C . ILE A 1 90 ? -1.527 2.656 -12.684 1.00 95.31 90 ILE A C 1
ATOM 701 O O . ILE A 1 90 ? -0.415 2.150 -12.520 1.00 95.31 90 ILE A O 1
ATOM 705 N N . PHE A 1 91 ? -2.514 2.517 -11.798 1.00 95.00 91 PHE A N 1
ATOM 706 C CA . PHE A 1 91 ? -2.325 1.798 -10.543 1.00 95.00 91 PHE A CA 1
ATOM 707 C C . PHE A 1 91 ? -2.009 0.323 -10.762 1.00 95.00 91 PHE A C 1
ATOM 709 O O . PHE A 1 91 ? -1.113 -0.203 -10.108 1.00 95.00 91 PHE A O 1
ATOM 716 N N . MET A 1 92 ? -2.660 -0.339 -11.719 1.00 93.88 92 MET A N 1
ATOM 717 C CA . MET A 1 92 ? -2.348 -1.717 -12.090 1.00 93.88 92 MET A CA 1
ATOM 718 C C . MET A 1 92 ? -0.899 -1.857 -12.561 1.00 93.88 92 MET A C 1
ATOM 720 O O . MET A 1 92 ? -0.203 -2.775 -12.120 1.00 93.88 92 MET A O 1
ATOM 724 N N . ALA A 1 93 ? -0.424 -0.949 -13.420 1.00 96.94 93 ALA A N 1
ATOM 725 C CA . ALA A 1 93 ? 0.947 -0.976 -13.915 1.00 96.94 93 ALA A CA 1
ATOM 726 C C . ALA A 1 93 ? 1.960 -0.700 -12.794 1.00 96.94 93 ALA A C 1
ATOM 728 O O . ALA A 1 93 ? 2.880 -1.491 -12.590 1.00 96.94 93 ALA A O 1
ATOM 729 N N . LEU A 1 94 ? 1.771 0.364 -12.010 1.00 97.44 94 LEU A N 1
ATOM 730 C CA . LEU A 1 94 ? 2.665 0.700 -10.900 1.00 97.44 94 LEU A CA 1
ATOM 731 C C . LEU A 1 94 ? 2.680 -0.405 -9.836 1.00 97.44 94 LEU A C 1
ATOM 733 O O . LEU A 1 94 ? 3.753 -0.859 -9.453 1.00 97.44 94 LEU A O 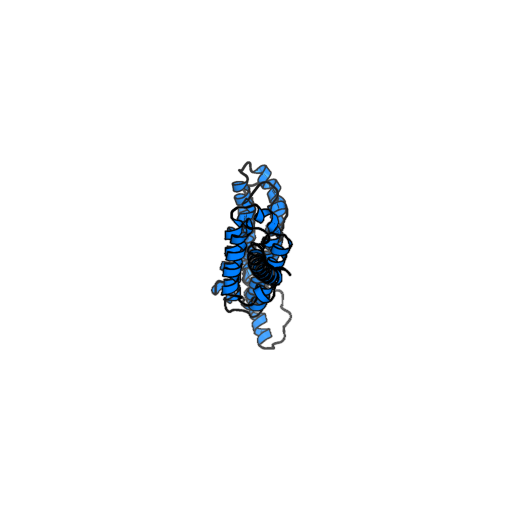1
ATOM 737 N N . THR A 1 95 ? 1.523 -0.934 -9.438 1.00 96.44 95 THR A N 1
ATOM 738 C CA . THR A 1 95 ? 1.435 -2.060 -8.499 1.00 96.44 95 THR A CA 1
ATOM 739 C C . THR A 1 95 ? 2.062 -3.335 -9.058 1.00 96.44 95 THR A C 1
ATOM 741 O O . THR A 1 95 ? 2.656 -4.101 -8.301 1.00 96.44 95 THR A O 1
ATOM 744 N N . ALA A 1 96 ? 1.956 -3.612 -10.362 1.00 95.88 96 ALA A N 1
ATOM 745 C CA . ALA A 1 96 ? 2.682 -4.721 -10.991 1.00 95.88 96 ALA A CA 1
ATOM 746 C C . ALA A 1 96 ? 4.199 -4.552 -10.829 1.00 95.88 96 ALA A C 1
ATOM 748 O O . ALA A 1 96 ? 4.883 -5.463 -10.350 1.00 95.88 96 ALA A O 1
ATOM 749 N N . GLN A 1 97 ? 4.711 -3.366 -11.152 1.00 97.75 97 GLN A N 1
ATOM 750 C CA . GLN A 1 97 ? 6.143 -3.085 -11.124 1.00 97.75 97 GLN A CA 1
ATOM 751 C C . GLN A 1 97 ? 6.707 -2.895 -9.708 1.00 97.75 97 GLN A C 1
ATOM 753 O O . GLN A 1 97 ? 7.873 -3.203 -9.487 1.00 97.75 97 GLN A O 1
ATOM 758 N N . SER A 1 98 ? 5.884 -2.556 -8.712 1.00 97.69 98 SER A N 1
ATOM 759 C CA . SER A 1 98 ? 6.248 -2.596 -7.284 1.00 97.69 98 SER A CA 1
ATOM 760 C C . SER A 1 98 ? 6.573 -4.008 -6.769 1.00 97.69 98 SER A C 1
ATOM 762 O O . SER A 1 98 ? 7.023 -4.168 -5.640 1.00 97.69 98 SER A O 1
ATOM 764 N N . THR A 1 99 ? 6.386 -5.042 -7.596 1.00 96.75 99 THR A N 1
ATOM 765 C CA . THR A 1 99 ? 6.829 -6.423 -7.334 1.00 96.75 99 THR A CA 1
ATOM 766 C C . THR A 1 99 ? 7.858 -6.930 -8.352 1.00 96.75 99 THR A C 1
ATOM 768 O O . THR A 1 99 ? 8.105 -8.131 -8.435 1.00 96.75 99 THR A O 1
ATOM 771 N N . ASN A 1 100 ? 8.465 -6.036 -9.141 1.00 97.25 100 ASN A N 1
ATOM 772 C CA . ASN A 1 100 ? 9.482 -6.396 -10.129 1.00 97.25 100 ASN A CA 1
ATOM 773 C C . ASN A 1 100 ? 10.732 -6.966 -9.427 1.00 97.25 100 ASN A C 1
ATOM 775 O O . ASN A 1 100 ? 11.155 -6.410 -8.414 1.00 97.25 100 ASN A O 1
ATOM 779 N N . PRO A 1 101 ? 11.354 -8.047 -9.928 1.00 95.62 101 PRO A N 1
ATOM 780 C CA . PRO A 1 101 ? 12.546 -8.614 -9.298 1.00 95.62 101 PRO A CA 1
ATOM 781 C C . PRO A 1 101 ? 13.773 -7.690 -9.373 1.00 95.62 101 PRO A C 1
ATOM 783 O O . PRO A 1 101 ? 14.658 -7.812 -8.534 1.00 95.62 101 PRO A O 1
ATOM 786 N N . CYS A 1 102 ? 13.841 -6.768 -10.342 1.00 96.44 102 CYS A N 1
ATOM 787 C CA . CYS A 1 102 ? 14.897 -5.756 -10.414 1.00 96.44 102 CYS A CA 1
ATOM 788 C C . CYS A 1 102 ? 14.601 -4.619 -9.428 1.00 96.44 102 CYS A C 1
ATOM 790 O O . CYS A 1 102 ? 13.551 -3.973 -9.520 1.00 96.44 102 CYS A O 1
ATOM 792 N N . ARG A 1 103 ? 15.531 -4.374 -8.499 1.00 96.31 103 ARG A N 1
ATOM 793 C CA . ARG A 1 103 ? 15.404 -3.370 -7.432 1.00 96.31 103 ARG A CA 1
ATOM 794 C C . ARG A 1 103 ? 15.188 -1.971 -7.981 1.00 96.31 103 ARG A C 1
ATOM 796 O O . ARG A 1 103 ? 14.292 -1.283 -7.510 1.00 96.31 103 ARG A O 1
ATOM 803 N N . GLU A 1 104 ? 15.945 -1.568 -8.999 1.00 96.31 104 GLU A N 1
ATOM 804 C CA . GLU A 1 104 ? 15.843 -0.217 -9.570 1.00 96.31 104 GLU A CA 1
ATOM 805 C C . GLU A 1 104 ? 14.445 0.075 -10.137 1.00 96.31 104 GLU A C 1
ATOM 807 O O . GLU A 1 104 ? 13.825 1.085 -9.799 1.00 96.31 104 GLU A O 1
ATOM 812 N N . VAL A 1 105 ? 13.905 -0.844 -10.948 1.00 97.94 105 VAL A N 1
ATOM 813 C CA . VAL A 1 105 ? 12.549 -0.711 -11.509 1.00 97.94 105 VAL A CA 1
ATOM 814 C C . VAL A 1 105 ? 11.505 -0.740 -10.396 1.00 97.94 105 VAL A C 1
ATOM 816 O O . VAL A 1 105 ? 10.573 0.067 -10.405 1.00 97.94 105 VAL A O 1
ATOM 819 N N . ARG A 1 106 ? 11.671 -1.643 -9.422 1.00 98.12 106 ARG A N 1
ATOM 820 C CA . ARG A 1 106 ? 10.750 -1.789 -8.293 1.00 98.12 106 ARG A CA 1
ATOM 821 C C . ARG A 1 106 ? 10.701 -0.541 -7.421 1.00 98.12 106 ARG A C 1
ATOM 823 O O . ARG A 1 106 ? 9.610 -0.080 -7.103 1.00 98.12 106 ARG A O 1
ATOM 830 N N . HIS A 1 107 ? 11.855 0.024 -7.075 1.00 97.88 107 HIS A N 1
ATOM 831 C CA . HIS A 1 107 ? 11.949 1.246 -6.279 1.00 97.88 107 HIS A CA 1
ATOM 832 C C . HIS A 1 107 ? 11.296 2.417 -7.010 1.00 97.88 107 HIS A C 1
ATOM 834 O O . HIS A 1 107 ? 10.452 3.098 -6.431 1.00 97.88 107 HIS A O 1
ATOM 840 N N . GLN A 1 108 ? 11.590 2.597 -8.303 1.00 98.31 108 GLN A N 1
ATOM 841 C CA . GLN A 1 108 ? 10.953 3.652 -9.088 1.00 98.31 108 GLN A CA 1
ATOM 842 C C . GLN A 1 108 ? 9.427 3.488 -9.141 1.00 98.31 108 GLN A C 1
ATOM 844 O O . GLN A 1 108 ? 8.696 4.472 -9.019 1.00 98.31 108 GLN A O 1
ATOM 849 N N . ALA A 1 109 ? 8.933 2.258 -9.310 1.00 98.31 109 ALA A N 1
ATOM 850 C CA . ALA A 1 109 ? 7.502 1.972 -9.353 1.00 98.31 109 ALA A CA 1
ATOM 851 C C . ALA A 1 109 ? 6.822 2.240 -8.014 1.00 98.31 109 ALA A C 1
ATOM 853 O O . ALA A 1 109 ? 5.788 2.905 -7.986 1.00 98.31 109 ALA A O 1
ATOM 854 N N . PHE A 1 110 ? 7.437 1.802 -6.917 1.00 98.00 110 PHE A N 1
ATOM 855 C CA . PHE A 1 110 ? 6.915 2.013 -5.576 1.00 98.00 110 PHE A CA 1
ATOM 856 C C . PHE A 1 110 ? 6.878 3.504 -5.214 1.00 98.00 110 PHE A C 1
ATOM 858 O O . PHE A 1 110 ? 5.848 4.004 -4.766 1.00 98.00 110 PHE A O 1
ATOM 865 N N . SER A 1 111 ? 7.952 4.254 -5.490 1.00 97.69 111 SER A N 1
ATOM 866 C CA . SER A 1 111 ? 7.987 5.706 -5.267 1.00 97.69 111 SER A CA 1
ATOM 867 C C . SER A 1 111 ? 6.993 6.465 -6.148 1.00 97.69 111 SER A C 1
ATOM 869 O O . SER A 1 111 ? 6.398 7.450 -5.712 1.00 97.69 111 SER A O 1
ATOM 871 N N . SER A 1 112 ? 6.790 6.039 -7.396 1.00 97.75 112 SER A N 1
ATOM 872 C CA . SER A 1 112 ? 5.739 6.594 -8.253 1.00 97.75 112 SER A CA 1
ATOM 873 C C . SER A 1 112 ? 4.343 6.283 -7.715 1.00 97.75 112 SER A C 1
ATOM 875 O O . SER A 1 112 ? 3.533 7.197 -7.620 1.00 97.75 112 SER A O 1
ATOM 877 N N . LEU A 1 113 ? 4.085 5.042 -7.290 1.00 97.12 113 LEU A N 1
ATOM 878 C CA . LEU A 1 113 ? 2.808 4.628 -6.707 1.00 97.12 113 LEU A CA 1
ATOM 879 C C . LEU A 1 113 ? 2.471 5.446 -5.461 1.00 97.12 113 LEU A C 1
ATOM 881 O O . LEU A 1 113 ? 1.378 5.991 -5.365 1.00 97.12 113 LEU A O 1
ATOM 885 N N . GLN A 1 114 ? 3.425 5.580 -4.538 1.00 96.19 114 GLN A N 1
ATOM 886 C CA . GLN A 1 114 ? 3.258 6.373 -3.324 1.00 96.19 114 GLN A CA 1
ATOM 887 C C . GLN A 1 114 ? 2.887 7.826 -3.635 1.00 96.19 114 GLN A C 1
ATOM 889 O O . GLN A 1 114 ? 1.999 8.375 -2.992 1.00 96.19 114 GLN A O 1
ATOM 894 N N . ARG A 1 115 ? 3.554 8.452 -4.612 1.00 95.12 115 ARG A N 1
ATOM 895 C CA . ARG A 1 115 ? 3.241 9.830 -5.014 1.00 95.12 115 ARG A CA 1
ATOM 896 C C . ARG A 1 115 ? 1.859 9.937 -5.652 1.00 95.12 115 ARG A C 1
ATOM 898 O O . ARG A 1 115 ? 1.134 10.866 -5.332 1.00 95.12 115 ARG A O 1
ATOM 905 N N . SER A 1 116 ? 1.479 8.984 -6.505 1.00 93.12 116 SER A N 1
ATOM 906 C CA . SER A 1 116 ? 0.151 8.964 -7.128 1.00 93.12 116 SER A CA 1
ATOM 907 C C . SER A 1 116 ? -0.970 8.799 -6.100 1.00 93.12 116 SER A C 1
ATOM 909 O O . SER A 1 116 ? -1.974 9.490 -6.195 1.00 93.12 116 SER A O 1
ATOM 911 N N . LEU A 1 117 ? -0.783 7.932 -5.098 1.00 92.69 117 LEU A N 1
ATOM 912 C CA . LEU A 1 117 ? -1.759 7.691 -4.026 1.00 92.69 117 LEU A CA 1
ATOM 913 C C . LEU A 1 117 ? -1.872 8.836 -3.009 1.00 92.69 117 LEU A C 1
ATOM 915 O O . LEU A 1 117 ? -2.791 8.829 -2.205 1.00 92.69 117 LEU A O 1
ATOM 919 N N . LEU A 1 118 ? -0.926 9.775 -3.002 1.00 90.38 118 LEU A N 1
ATOM 920 C CA . LEU A 1 118 ? -0.932 10.963 -2.141 1.00 90.38 118 LEU A CA 1
ATOM 921 C C . LEU A 1 118 ? -1.244 12.244 -2.932 1.00 90.38 118 LEU A C 1
ATOM 923 O O . LEU A 1 118 ? -1.067 13.341 -2.406 1.00 90.38 118 LEU A O 1
ATOM 927 N N . SER A 1 119 ? -1.626 12.122 -4.207 1.00 87.75 119 SER A N 1
ATOM 928 C CA . SER A 1 119 ? -1.955 13.273 -5.046 1.00 87.75 119 SER A CA 1
ATOM 929 C C . SER A 1 119 ? -3.335 13.815 -4.686 1.00 87.75 119 SER A C 1
ATOM 931 O O . SER A 1 119 ? -4.299 13.055 -4.612 1.00 87.75 119 SER A O 1
ATOM 933 N N . GLU A 1 120 ? -3.451 15.134 -4.549 1.00 80.75 120 GLU A N 1
ATOM 934 C CA . GLU A 1 120 ? -4.736 15.818 -4.338 1.00 80.75 120 GLU A CA 1
ATOM 935 C C . GLU A 1 120 ? -5.695 15.621 -5.526 1.00 80.75 120 GLU A C 1
ATOM 937 O O . GLU A 1 120 ? -6.911 15.591 -5.349 1.00 80.75 120 GLU A O 1
ATOM 942 N N . GLU A 1 121 ? -5.147 15.398 -6.727 1.00 80.62 121 GLU A N 1
ATOM 943 C CA . GLU A 1 121 ? -5.894 15.082 -7.956 1.00 80.62 121 GLU A CA 1
ATOM 944 C C . GLU A 1 121 ? -6.675 13.762 -7.852 1.00 80.62 121 GLU A C 1
ATOM 946 O O . GLU A 1 121 ? -7.604 13.526 -8.618 1.00 80.62 121 GLU A O 1
ATOM 951 N N . LEU A 1 122 ? -6.296 12.872 -6.928 1.00 78.50 122 LEU A N 1
ATOM 952 C CA . LEU A 1 122 ? -6.972 11.588 -6.744 1.00 78.50 122 LEU A CA 1
ATOM 953 C C . LEU A 1 122 ? -8.291 11.730 -5.972 1.00 78.50 122 LEU A C 1
ATOM 955 O O . LEU A 1 122 ? -9.182 10.897 -6.118 1.00 78.50 122 LEU A O 1
ATOM 959 N N . THR A 1 123 ? -8.411 12.787 -5.169 1.00 73.12 123 THR A N 1
ATOM 960 C CA . THR A 1 123 ? -9.598 13.120 -4.368 1.00 73.12 123 THR A CA 1
ATOM 961 C C . THR A 1 123 ? -10.296 14.386 -4.846 1.00 73.12 123 THR A C 1
ATOM 963 O O . THR A 1 123 ? -11.127 14.941 -4.131 1.00 73.12 123 THR A O 1
ATOM 966 N N . SER A 1 124 ? -9.953 14.891 -6.031 1.00 66.25 124 SER A N 1
ATOM 967 C CA . SER A 1 124 ? -10.625 16.058 -6.589 1.00 66.25 124 SER A CA 1
ATOM 968 C C . SER A 1 124 ? -12.031 15.666 -7.060 1.00 66.25 124 SER A C 1
ATOM 970 O O . SER A 1 124 ? -12.177 15.030 -8.103 1.00 66.25 124 SER A O 1
ATOM 972 N N . GLY A 1 125 ? -13.054 16.036 -6.285 1.00 64.38 125 GLY A N 1
ATOM 973 C CA . GLY A 1 125 ? -14.476 15.822 -6.588 1.00 64.38 125 GLY A CA 1
ATOM 974 C C . GLY A 1 125 ? -15.254 15.201 -5.421 1.00 64.38 125 GLY A C 1
ATOM 975 O O . GLY A 1 125 ? -14.662 14.792 -4.428 1.00 64.38 125 GLY A O 1
ATOM 976 N N . ASP A 1 126 ? -16.579 15.090 -5.554 1.00 62.09 126 ASP A N 1
ATOM 977 C CA . ASP A 1 126 ? -17.480 14.477 -4.550 1.00 62.09 126 ASP A CA 1
ATOM 978 C C . ASP A 1 126 ? -17.516 12.935 -4.645 1.00 62.09 126 ASP A C 1
ATOM 980 O O . ASP A 1 126 ? -18.534 12.282 -4.424 1.00 62.09 126 ASP A O 1
ATOM 984 N N . HIS A 1 127 ? -16.398 12.342 -5.042 1.00 67.75 127 HIS A N 1
ATOM 985 C CA . HIS A 1 127 ? -16.294 10.960 -5.489 1.00 67.75 127 HIS A CA 1
ATOM 986 C C . HIS A 1 127 ? -15.668 10.092 -4.393 1.00 67.75 127 HIS A C 1
ATOM 988 O O . HIS A 1 127 ? -14.617 10.434 -3.857 1.00 67.75 127 HIS A O 1
ATOM 994 N N . GLU A 1 128 ? -16.305 8.973 -4.036 1.00 73.38 128 GLU A N 1
ATOM 995 C CA . GLU A 1 128 ? -15.806 7.999 -3.046 1.00 73.38 128 GLU A CA 1
ATOM 996 C C . GLU A 1 128 ? -14.887 6.933 -3.673 1.00 73.38 128 GLU A C 1
ATOM 998 O O . GLU A 1 128 ? -14.398 6.028 -2.997 1.00 73.38 128 GLU A O 1
ATOM 1003 N N . GLU A 1 129 ? -14.619 7.031 -4.973 1.00 77.06 129 GLU A N 1
ATOM 1004 C CA . GLU A 1 129 ? -13.842 6.090 -5.779 1.00 77.06 129 GLU A CA 1
ATOM 1005 C C . GLU A 1 129 ? -12.400 5.938 -5.282 1.00 77.06 129 GLU A C 1
ATOM 1007 O O . GLU A 1 129 ? -11.796 4.880 -5.451 1.00 77.06 129 GLU A O 1
ATOM 1012 N N . TRP A 1 130 ? -11.860 6.940 -4.583 1.00 79.12 130 TRP A N 1
ATOM 1013 C CA . TRP A 1 130 ? -10.557 6.830 -3.925 1.00 79.12 130 TRP A CA 1
ATOM 1014 C C . TRP A 1 130 ? -10.524 5.698 -2.890 1.00 79.12 130 TRP A C 1
ATOM 1016 O O . TRP A 1 130 ? -9.455 5.154 -2.643 1.00 79.12 130 TRP A O 1
ATOM 1026 N N . THR A 1 131 ? -11.654 5.253 -2.330 1.00 83.88 131 THR A N 1
ATOM 1027 C CA . THR A 1 131 ? -11.684 4.080 -1.435 1.00 83.88 131 THR A CA 1
ATOM 1028 C C . THR A 1 131 ? -11.233 2.794 -2.142 1.00 83.88 131 THR A C 1
ATOM 1030 O O . THR A 1 131 ? -10.649 1.905 -1.508 1.00 83.88 131 THR A O 1
ATOM 1033 N N . ALA A 1 132 ? -11.387 2.717 -3.471 1.00 85.88 132 ALA A N 1
ATOM 1034 C CA . ALA A 1 132 ? -10.918 1.598 -4.280 1.00 85.88 132 ALA A CA 1
ATOM 1035 C C . ALA A 1 132 ? -9.392 1.425 -4.215 1.00 85.88 132 ALA A C 1
ATOM 1037 O O . ALA A 1 132 ? -8.900 0.313 -4.413 1.00 85.88 132 ALA A O 1
ATOM 1038 N N . ILE A 1 133 ? -8.619 2.456 -3.839 1.00 90.81 133 ILE A N 1
ATOM 1039 C CA . ILE A 1 133 ? -7.163 2.324 -3.664 1.00 90.81 133 ILE A CA 1
ATOM 1040 C C . ILE A 1 133 ? -6.799 1.245 -2.640 1.00 90.81 133 ILE A C 1
ATOM 1042 O O . ILE A 1 133 ? -5.794 0.552 -2.794 1.00 90.81 133 ILE A O 1
ATOM 1046 N N . PHE A 1 134 ? -7.608 1.053 -1.597 1.00 93.50 134 PHE A N 1
ATOM 1047 C CA . PHE A 1 134 ? -7.323 0.032 -0.597 1.00 93.50 134 PHE A CA 1
ATOM 1048 C C . PHE A 1 134 ? -7.589 -1.359 -1.173 1.00 93.50 134 PHE A C 1
ATOM 1050 O O . PHE A 1 134 ? -6.687 -2.201 -1.206 1.00 93.50 134 PHE A O 1
ATOM 1057 N N . GLY A 1 135 ? -8.805 -1.575 -1.679 1.00 91.75 135 GLY A N 1
ATOM 1058 C CA . GLY A 1 135 ? -9.269 -2.870 -2.177 1.00 91.75 135 GLY A CA 1
ATOM 1059 C C . GLY A 1 135 ? -8.593 -3.336 -3.467 1.00 91.75 135 GLY A C 1
ATOM 1060 O O . GLY A 1 135 ? -8.304 -4.525 -3.606 1.00 91.75 135 GLY A O 1
ATOM 1061 N N . GLU A 1 136 ? -8.298 -2.418 -4.385 1.00 89.88 136 GLU A N 1
ATOM 1062 C CA . GLU A 1 136 ? -7.809 -2.731 -5.733 1.00 89.88 136 GLU A CA 1
ATOM 1063 C C . GLU A 1 136 ? -6.299 -2.519 -5.899 1.00 89.88 136 GLU A C 1
ATOM 1065 O O . GLU A 1 136 ? -5.681 -3.134 -6.772 1.00 89.88 136 GLU A O 1
ATOM 1070 N N . VAL A 1 137 ? -5.669 -1.705 -5.042 1.00 94.19 137 VAL A N 1
ATOM 1071 C CA . VAL A 1 137 ? -4.253 -1.327 -5.194 1.00 94.19 137 VAL A CA 1
ATOM 1072 C C . VAL A 1 137 ? -3.403 -1.829 -4.026 1.00 94.19 137 VAL A C 1
ATOM 1074 O O . VAL A 1 137 ? -2.550 -2.700 -4.222 1.00 94.19 137 VAL A O 1
ATOM 1077 N N . LEU A 1 138 ? -3.641 -1.341 -2.806 1.00 96.38 138 LEU A N 1
ATOM 1078 C CA . LEU A 1 138 ? -2.789 -1.613 -1.644 1.00 96.38 138 LEU A CA 1
ATOM 1079 C C . LEU A 1 138 ? -2.912 -3.057 -1.140 1.00 96.38 138 LEU A C 1
ATOM 1081 O O . LEU A 1 138 ? -1.899 -3.743 -0.976 1.00 96.38 138 LEU A O 1
ATOM 1085 N N . PHE A 1 139 ? -4.132 -3.562 -0.930 1.00 96.06 139 PHE A N 1
ATOM 1086 C CA . PHE A 1 139 ? -4.324 -4.931 -0.438 1.00 96.06 139 PHE A CA 1
ATOM 1087 C C . PHE A 1 139 ? -3.831 -5.985 -1.440 1.00 96.06 139 PHE A C 1
ATOM 1089 O O . PHE A 1 139 ? -3.149 -6.931 -1.016 1.00 96.06 139 PHE A O 1
ATOM 1096 N N . PRO A 1 140 ? -4.085 -5.849 -2.759 1.00 95.69 140 PRO A N 1
ATOM 1097 C CA . PRO A 1 140 ? -3.527 -6.763 -3.748 1.00 95.69 140 PRO A CA 1
ATOM 109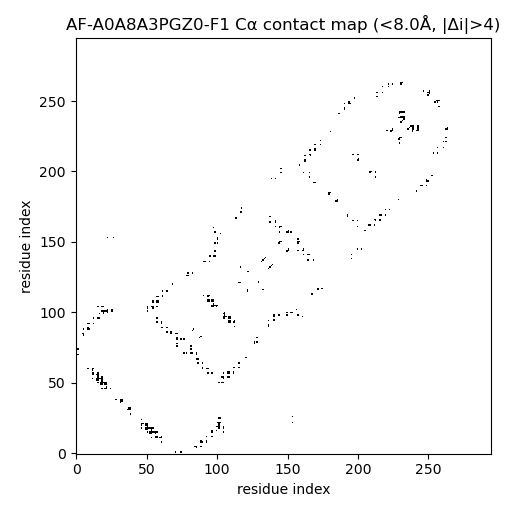8 C C . PRO A 1 140 ? -2.003 -6.673 -3.858 1.00 95.69 140 PRO A C 1
ATOM 1100 O O . PRO A 1 140 ? -1.361 -7.714 -4.028 1.00 95.69 140 PRO A O 1
ATOM 1103 N N . LEU A 1 141 ? -1.408 -5.478 -3.726 1.00 96.88 141 LEU A N 1
ATOM 1104 C CA . LEU A 1 141 ? 0.049 -5.305 -3.690 1.00 96.88 141 LEU A CA 1
ATOM 1105 C C . LEU A 1 141 ? 0.664 -6.096 -2.532 1.00 96.88 141 LEU A C 1
ATOM 1107 O O . LEU A 1 141 ? 1.535 -6.938 -2.753 1.00 96.88 141 LEU A O 1
ATOM 1111 N N . ILE A 1 142 ? 0.173 -5.877 -1.312 1.00 96.12 142 ILE A N 1
ATOM 1112 C CA . ILE A 1 142 ? 0.694 -6.539 -0.111 1.00 96.12 142 ILE A CA 1
ATOM 1113 C C . ILE A 1 142 ? 0.481 -8.051 -0.195 1.00 96.12 142 ILE A C 1
ATOM 1115 O O . ILE A 1 142 ? 1.406 -8.828 0.037 1.00 96.12 142 ILE A O 1
ATOM 1119 N N . THR A 1 143 ? -0.707 -8.489 -0.618 1.00 94.94 143 THR A N 1
ATOM 1120 C CA . THR A 1 143 ? -1.001 -9.917 -0.808 1.00 94.94 143 THR A CA 1
ATOM 1121 C C . THR A 1 143 ? -0.036 -10.563 -1.802 1.00 94.94 143 THR A C 1
ATOM 1123 O O . THR A 1 143 ? 0.356 -11.714 -1.619 1.00 94.94 143 THR A O 1
ATOM 1126 N N . ARG A 1 144 ? 0.383 -9.834 -2.842 1.00 95.38 144 ARG A N 1
ATOM 1127 C CA . ARG A 1 144 ? 1.367 -10.313 -3.815 1.00 95.38 144 ARG A CA 1
ATOM 1128 C C . ARG A 1 144 ? 2.779 -10.353 -3.242 1.00 95.38 144 ARG A C 1
ATOM 1130 O O . ARG A 1 144 ? 3.462 -11.349 -3.448 1.00 95.38 144 ARG A O 1
ATOM 1137 N N . LEU A 1 145 ? 3.193 -9.329 -2.497 1.00 94.62 145 LEU A N 1
ATOM 1138 C CA . LEU A 1 145 ? 4.489 -9.293 -1.809 1.00 94.62 145 LEU A CA 1
ATOM 1139 C C . LEU A 1 145 ? 4.637 -10.425 -0.784 1.00 94.62 145 LEU A C 1
ATOM 1141 O O . LEU A 1 145 ? 5.748 -10.907 -0.559 1.00 94.62 145 LEU A O 1
ATOM 1145 N N . LEU A 1 146 ? 3.533 -10.872 -0.182 1.00 93.06 146 LEU A N 1
ATOM 1146 C CA . LEU A 1 146 ? 3.499 -11.999 0.752 1.00 93.06 146 LEU A CA 1
ATOM 1147 C C . LEU A 1 146 ? 3.672 -13.371 0.079 1.00 93.06 146 LEU A C 1
ATOM 1149 O O . LEU A 1 146 ? 3.985 -14.338 0.771 1.00 93.06 146 LEU A O 1
ATOM 1153 N N . LYS A 1 147 ? 3.516 -13.478 -1.248 1.00 93.94 147 LYS A N 1
ATOM 1154 C CA . LYS A 1 147 ? 3.674 -14.756 -1.955 1.00 93.94 147 LYS A CA 1
ATOM 1155 C C . LYS A 1 147 ? 5.128 -15.254 -1.890 1.00 93.94 147 LYS A C 1
ATOM 1157 O O . LYS A 1 147 ? 6.037 -14.465 -2.178 1.00 93.94 147 LYS A O 1
ATOM 1162 N N . PRO A 1 148 ? 5.372 -16.541 -1.571 1.00 92.00 148 PRO A N 1
ATOM 1163 C CA . PRO A 1 148 ? 6.724 -17.097 -1.494 1.00 92.00 148 PRO A CA 1
ATOM 1164 C C . PRO A 1 148 ? 7.524 -16.930 -2.788 1.00 92.00 148 PRO A C 1
ATOM 1166 O O . PRO A 1 148 ? 8.713 -16.624 -2.745 1.00 92.00 148 PRO A O 1
ATOM 1169 N N . GLU A 1 149 ? 6.871 -17.065 -3.943 1.00 93.50 149 GLU A N 1
ATOM 1170 C CA . GLU A 1 149 ? 7.520 -16.973 -5.252 1.00 93.50 149 GLU A CA 1
ATOM 1171 C C . GLU A 1 149 ? 8.062 -15.559 -5.494 1.00 93.50 149 GLU A C 1
ATOM 1173 O O . GLU A 1 149 ? 9.199 -15.393 -5.935 1.00 93.50 149 GLU A O 1
ATOM 1178 N N . VAL A 1 150 ? 7.283 -14.536 -5.126 1.00 94.25 150 VAL A N 1
ATOM 1179 C CA . VAL A 1 150 ? 7.682 -13.125 -5.240 1.00 94.25 150 VAL A CA 1
ATOM 1180 C C . VAL A 1 150 ? 8.817 -12.822 -4.273 1.00 94.25 150 VAL A C 1
ATOM 1182 O O . VAL A 1 150 ? 9.828 -12.253 -4.677 1.00 94.25 150 VAL A O 1
ATOM 1185 N N . TYR A 1 151 ? 8.699 -13.268 -3.023 1.00 91.69 151 TYR A N 1
ATOM 1186 C CA . TYR A 1 151 ? 9.739 -13.070 -2.016 1.00 91.69 151 TYR A CA 1
ATOM 1187 C C . TYR A 1 151 ? 11.073 -13.707 -2.419 1.00 91.69 151 TYR A C 1
ATOM 1189 O O . TYR A 1 151 ? 12.123 -13.076 -2.328 1.00 91.69 151 TYR A O 1
ATOM 1197 N N . SER A 1 152 ? 11.030 -14.939 -2.933 1.00 91.38 152 SER A N 1
ATOM 1198 C CA . SER A 1 152 ? 12.221 -15.689 -3.339 1.00 91.38 152 SER A CA 1
ATOM 1199 C C . SER A 1 152 ? 12.983 -15.055 -4.509 1.00 91.38 152 SER A C 1
ATOM 1201 O O . SER A 1 152 ? 14.169 -15.341 -4.685 1.00 91.38 152 SER A O 1
ATOM 1203 N N . SER A 1 153 ? 12.333 -14.176 -5.283 1.00 92.69 153 SER A N 1
ATOM 1204 C CA . SER A 1 153 ? 12.956 -13.494 -6.420 1.00 92.69 153 SER A CA 1
ATOM 1205 C C . SER A 1 153 ? 14.023 -12.475 -6.004 1.00 92.69 153 SER A C 1
ATOM 1207 O O . SER A 1 153 ? 15.012 -12.301 -6.712 1.00 92.69 153 SER A O 1
ATOM 1209 N N . ASP A 1 154 ? 13.863 -11.841 -4.843 1.00 92.31 154 ASP A N 1
ATOM 1210 C CA . ASP A 1 154 ? 14.848 -10.939 -4.245 1.00 92.31 154 ASP A CA 1
ATOM 1211 C C . ASP A 1 154 ? 14.588 -10.815 -2.732 1.00 92.31 154 ASP A C 1
ATOM 1213 O O . ASP A 1 154 ? 13.979 -9.841 -2.295 1.00 92.31 154 ASP A O 1
ATOM 1217 N N . PRO A 1 155 ? 15.030 -11.774 -1.897 1.00 90.25 155 PRO A N 1
ATOM 1218 C CA . PRO A 1 155 ? 14.659 -11.792 -0.481 1.00 90.25 155 PRO A CA 1
ATOM 1219 C C . PRO A 1 155 ? 15.067 -10.531 0.287 1.00 90.25 155 PRO A C 1
ATOM 1221 O O . PRO A 1 155 ? 14.333 -10.082 1.162 1.00 90.25 155 PRO A O 1
ATOM 1224 N N . ILE A 1 156 ? 16.219 -9.936 -0.045 1.00 89.12 156 ILE A N 1
ATOM 1225 C CA . ILE A 1 156 ? 16.698 -8.719 0.625 1.00 89.12 156 ILE A CA 1
ATOM 1226 C C . ILE A 1 156 ? 15.793 -7.546 0.248 1.00 89.12 156 ILE A C 1
ATOM 1228 O O . ILE A 1 156 ? 15.176 -6.938 1.120 1.00 89.12 156 ILE A O 1
ATOM 1232 N N . GLY A 1 157 ? 15.669 -7.256 -1.048 1.00 92.00 157 GLY A N 1
ATOM 1233 C CA . GLY A 1 157 ? 14.923 -6.083 -1.484 1.00 92.00 157 GLY A CA 1
ATOM 1234 C C . GLY A 1 157 ? 13.406 -6.239 -1.342 1.00 92.00 157 GLY A C 1
ATOM 1235 O O . GLY A 1 157 ? 12.720 -5.247 -1.125 1.00 92.00 157 GLY A O 1
ATOM 1236 N N . MET A 1 158 ? 12.858 -7.457 -1.403 1.00 93.50 158 MET A N 1
ATOM 1237 C CA . MET A 1 158 ? 11.435 -7.702 -1.131 1.00 93.50 158 MET A CA 1
ATOM 1238 C C . MET A 1 158 ? 11.101 -7.555 0.354 1.00 93.50 158 MET A C 1
ATOM 1240 O O . MET A 1 158 ? 9.993 -7.127 0.667 1.00 93.50 158 MET A O 1
ATOM 1244 N N . SER A 1 159 ? 12.034 -7.856 1.266 1.00 92.06 159 SER A N 1
ATOM 1245 C CA . SER A 1 159 ? 11.845 -7.568 2.698 1.00 92.06 159 SER A CA 1
ATOM 1246 C C . SER A 1 159 ? 11.713 -6.061 2.934 1.00 92.06 159 SER A C 1
ATOM 1248 O O . SER A 1 159 ? 10.782 -5.623 3.605 1.00 92.06 159 SER A O 1
ATOM 1250 N N . GLU A 1 160 ? 12.578 -5.262 2.304 1.00 92.38 160 GLU A N 1
ATOM 1251 C CA . GLU A 1 160 ? 12.492 -3.798 2.340 1.00 92.38 160 GLU A CA 1
ATOM 1252 C C . GLU A 1 160 ? 11.188 -3.287 1.707 1.00 92.38 160 GLU A C 1
ATOM 1254 O O . GLU A 1 160 ? 10.496 -2.453 2.286 1.00 92.38 160 GLU A O 1
ATOM 1259 N N . THR A 1 161 ? 10.787 -3.829 0.553 1.00 95.19 161 THR A N 1
ATOM 1260 C CA . THR A 1 161 ? 9.530 -3.426 -0.100 1.00 95.19 161 THR A CA 1
ATOM 1261 C C . THR A 1 161 ? 8.297 -3.789 0.742 1.00 95.19 161 THR A C 1
ATOM 1263 O O . THR A 1 161 ? 7.340 -3.021 0.774 1.00 95.19 161 THR A O 1
ATOM 1266 N N . ARG A 1 162 ? 8.299 -4.921 1.466 1.00 94.75 162 ARG A N 1
ATOM 1267 C CA . ARG A 1 162 ? 7.221 -5.272 2.415 1.00 94.75 162 ARG A CA 1
ATOM 1268 C C . ARG A 1 162 ? 7.122 -4.266 3.557 1.00 94.75 162 ARG A C 1
ATOM 1270 O O . ARG A 1 162 ? 6.015 -3.843 3.879 1.00 94.75 162 ARG A O 1
ATOM 1277 N N . LEU A 1 163 ? 8.261 -3.878 4.130 1.00 94.00 163 LEU A N 1
ATOM 1278 C CA . LEU A 1 163 ? 8.333 -2.849 5.165 1.00 94.00 163 LEU A CA 1
ATOM 1279 C C . LEU A 1 163 ? 7.745 -1.527 4.659 1.00 94.00 163 LEU A C 1
ATOM 1281 O O . LEU A 1 163 ? 6.824 -0.983 5.264 1.00 94.00 163 LEU A O 1
ATOM 1285 N N . GLN A 1 164 ? 8.210 -1.063 3.498 1.00 95.06 164 GLN A N 1
ATOM 1286 C CA . GLN A 1 164 ? 7.703 0.156 2.870 1.00 95.06 164 GLN A CA 1
ATOM 1287 C C . GLN A 1 164 ? 6.201 0.066 2.565 1.00 95.06 164 GLN A C 1
ATOM 1289 O O . GLN A 1 164 ? 5.485 1.046 2.756 1.00 95.06 164 GLN A O 1
ATOM 1294 N N . ALA A 1 165 ? 5.696 -1.093 2.128 1.00 96.12 165 ALA A N 1
ATOM 1295 C CA . ALA A 1 165 ? 4.272 -1.307 1.867 1.00 96.12 165 ALA A CA 1
ATOM 1296 C C . ALA A 1 165 ? 3.418 -1.244 3.144 1.00 96.12 165 ALA A C 1
ATOM 1298 O O . ALA A 1 165 ? 2.329 -0.674 3.105 1.00 96.12 165 ALA A O 1
ATOM 1299 N N . ALA A 1 166 ? 3.915 -1.776 4.266 1.00 95.50 166 ALA A N 1
ATOM 1300 C CA . ALA A 1 166 ? 3.250 -1.683 5.566 1.00 95.50 166 ALA A CA 1
ATOM 1301 C C . ALA A 1 166 ? 3.130 -0.217 6.015 1.00 95.50 166 ALA A C 1
ATOM 1303 O O . ALA A 1 166 ? 2.038 0.264 6.318 1.00 95.50 166 ALA A O 1
ATOM 1304 N N . THR A 1 167 ? 4.239 0.526 5.959 1.00 95.06 167 THR A N 1
ATOM 1305 C CA . THR A 1 167 ? 4.260 1.956 6.292 1.00 95.06 167 THR A CA 1
ATOM 1306 C C . THR A 1 167 ? 3.386 2.773 5.341 1.00 95.06 167 THR A C 1
ATOM 1308 O O . THR A 1 167 ? 2.664 3.667 5.783 1.00 95.06 167 THR A O 1
ATOM 1311 N N . LEU A 1 168 ? 3.412 2.470 4.038 1.00 96.06 168 LEU A N 1
ATOM 1312 C CA . LEU A 1 168 ? 2.576 3.142 3.046 1.00 96.06 168 LEU A CA 1
ATOM 1313 C C . LEU A 1 168 ? 1.091 2.923 3.339 1.00 96.06 168 LEU A C 1
ATOM 1315 O O . LEU A 1 168 ? 0.337 3.887 3.294 1.00 96.06 168 LEU A O 1
ATOM 1319 N N . LEU A 1 169 ? 0.673 1.701 3.681 1.00 97.12 169 LEU A N 1
ATOM 1320 C CA . LEU A 1 169 ? -0.723 1.407 4.008 1.00 97.12 169 LEU A CA 1
ATOM 1321 C C . LEU A 1 169 ? -1.227 2.275 5.169 1.00 97.12 169 LEU A C 1
ATOM 1323 O O . LEU A 1 169 ? -2.247 2.950 5.026 1.00 97.12 169 LEU A O 1
ATOM 1327 N N . CYS A 1 170 ? -0.485 2.311 6.279 1.00 96.75 170 CYS A N 1
ATOM 1328 C CA . CYS A 1 170 ? -0.815 3.159 7.425 1.00 96.75 170 CYS A CA 1
ATOM 1329 C C . CYS A 1 170 ? -0.817 4.647 7.053 1.00 96.75 170 CYS A C 1
ATOM 1331 O O . CYS A 1 170 ? -1.711 5.390 7.452 1.00 96.75 170 CYS A O 1
ATOM 1333 N N . ARG A 1 171 ? 0.155 5.088 6.248 1.00 95.62 171 ARG A N 1
ATOM 1334 C CA . ARG A 1 171 ? 0.251 6.481 5.802 1.00 95.62 171 ARG A CA 1
ATOM 1335 C C . ARG A 1 171 ? -0.938 6.901 4.942 1.00 95.62 171 ARG A C 1
ATOM 1337 O O . ARG A 1 171 ? -1.451 7.995 5.145 1.00 95.62 171 ARG A O 1
ATOM 1344 N N . ILE A 1 172 ? -1.363 6.069 3.992 1.00 95.06 172 ILE A N 1
ATOM 1345 C CA . ILE A 1 172 ? -2.518 6.357 3.130 1.00 95.06 172 ILE A CA 1
ATOM 1346 C C . ILE A 1 172 ? -3.811 6.365 3.948 1.00 95.06 172 ILE A C 1
ATOM 1348 O O . ILE A 1 172 ? -4.636 7.258 3.776 1.00 95.06 172 ILE A O 1
ATOM 1352 N N . PHE A 1 173 ? -3.963 5.428 4.885 1.00 95.56 173 PHE A N 1
ATOM 1353 C CA . PHE A 1 173 ? -5.089 5.430 5.816 1.00 95.56 173 PHE A CA 1
ATOM 1354 C C . PHE A 1 173 ? -5.172 6.729 6.625 1.00 95.56 173 PHE A C 1
ATOM 1356 O O . PHE A 1 173 ? -6.223 7.360 6.654 1.00 95.56 173 PHE A O 1
ATOM 1363 N N . LEU A 1 174 ? -4.056 7.176 7.211 1.00 94.81 174 LEU A N 1
ATOM 1364 C CA . LEU A 1 174 ? -4.010 8.440 7.950 1.00 94.81 174 LEU A CA 1
ATOM 1365 C C . LEU A 1 174 ? -4.251 9.659 7.058 1.00 94.81 174 LEU A C 1
ATOM 1367 O O . LEU A 1 174 ? -4.943 10.586 7.466 1.00 94.81 174 LEU A O 1
ATOM 1371 N N . HIS A 1 175 ? -3.706 9.656 5.841 1.00 92.75 175 HIS A N 1
ATOM 1372 C CA . HIS A 1 175 ? -3.907 10.739 4.882 1.00 92.75 175 HIS A CA 1
ATOM 1373 C C . HIS A 1 175 ? -5.394 10.951 4.566 1.00 92.75 175 HIS A C 1
ATOM 1375 O O . HIS A 1 175 ? -5.852 12.090 4.520 1.00 92.75 175 HIS A O 1
ATOM 1381 N N . TYR A 1 176 ? -6.154 9.861 4.434 1.00 91.69 176 TYR A N 1
ATOM 1382 C CA . TYR A 1 176 ? -7.589 9.906 4.160 1.00 91.69 176 TYR A CA 1
ATOM 1383 C C . TYR A 1 176 ? -8.474 9.798 5.405 1.00 91.69 176 TYR A C 1
ATOM 1385 O O . TYR A 1 176 ? -9.692 9.723 5.268 1.00 91.69 176 TYR A O 1
ATOM 1393 N N . LEU A 1 177 ? -7.909 9.838 6.616 1.00 93.00 177 LEU A N 1
ATOM 1394 C CA . LEU A 1 177 ? -8.633 9.562 7.862 1.00 93.00 177 LEU A CA 1
ATOM 1395 C C . LEU A 1 177 ? -9.882 10.434 8.038 1.00 93.00 177 LEU A C 1
ATOM 1397 O O . LEU A 1 177 ? -10.943 9.932 8.398 1.00 93.00 177 LEU A O 1
ATOM 1401 N N . VAL A 1 178 ? -9.779 11.728 7.730 1.00 91.44 178 VAL A N 1
ATOM 1402 C CA . VAL A 1 178 ? -10.901 12.672 7.858 1.00 91.44 178 VAL A CA 1
ATOM 1403 C C . VAL A 1 178 ? -12.052 12.308 6.917 1.00 91.44 178 VAL A C 1
ATOM 1405 O O . VAL A 1 178 ? -13.212 12.350 7.323 1.00 91.44 178 VAL A O 1
ATOM 1408 N N . LEU A 1 179 ? -11.748 11.935 5.672 1.00 89.44 179 LEU A N 1
ATOM 1409 C CA . LEU A 1 179 ? -12.746 11.504 4.689 1.00 89.44 179 LEU A CA 1
ATOM 1410 C C . LEU A 1 179 ? -13.336 10.146 5.079 1.00 89.44 179 LEU A C 1
ATOM 1412 O O . LEU A 1 179 ? -14.553 9.991 5.113 1.00 89.44 179 LEU A O 1
ATOM 1416 N N . LEU A 1 180 ? -12.473 9.200 5.459 1.00 91.00 180 LEU A N 1
ATOM 1417 C CA . LEU A 1 180 ? -12.858 7.870 5.918 1.00 91.00 180 LEU A CA 1
ATOM 1418 C C . LEU A 1 180 ? -13.794 7.931 7.126 1.00 91.00 180 LEU A C 1
ATOM 1420 O O . LEU A 1 180 ? -14.758 7.184 7.169 1.00 91.00 180 LEU A O 1
ATOM 1424 N N . SER A 1 181 ? -13.573 8.846 8.073 1.00 90.25 181 SER A N 1
ATOM 1425 C CA . SER A 1 181 ? -14.412 8.967 9.274 1.00 90.25 181 SER A CA 1
ATOM 1426 C C . SER A 1 181 ? -15.891 9.258 8.990 1.00 90.25 181 SER A C 1
ATOM 1428 O O . SER A 1 181 ? -16.740 8.991 9.835 1.00 90.25 181 SER A O 1
ATOM 1430 N N . LYS A 1 182 ? -16.198 9.798 7.805 1.00 89.12 182 LYS A N 1
ATOM 1431 C CA . LYS A 1 182 ? -17.559 10.115 7.353 1.00 89.12 182 LYS A CA 1
ATOM 1432 C C . LYS A 1 182 ? -18.177 8.999 6.508 1.00 89.12 182 LYS A C 1
ATOM 1434 O O . LYS A 1 182 ? -19.348 9.093 6.163 1.00 89.12 182 LYS A O 1
ATOM 1439 N N . TRP A 1 183 ? -17.389 7.990 6.146 1.00 90.06 183 TRP A N 1
ATOM 1440 C CA . TRP A 1 183 ? -17.789 6.889 5.283 1.00 90.06 183 TRP A CA 1
ATOM 1441 C C . TRP A 1 183 ? -18.175 5.663 6.115 1.00 90.06 183 TRP A C 1
ATOM 1443 O O . TRP A 1 183 ? -17.406 5.202 6.963 1.00 90.06 183 TRP A O 1
ATOM 1453 N N . ASP A 1 184 ? -19.346 5.089 5.833 1.00 88.12 184 ASP A N 1
ATOM 1454 C CA . ASP A 1 184 ? -19.931 3.996 6.627 1.00 88.12 184 ASP A CA 1
ATOM 1455 C C . ASP A 1 184 ? -19.043 2.737 6.703 1.00 88.12 184 ASP A C 1
ATOM 1457 O O . ASP A 1 184 ? -19.122 1.966 7.661 1.00 88.12 184 ASP A O 1
ATOM 1461 N N . GLY A 1 185 ? -18.159 2.523 5.723 1.00 90.44 185 GLY A N 1
ATOM 1462 C CA . GLY A 1 185 ? -17.266 1.359 5.662 1.00 90.44 185 GLY A CA 1
ATOM 1463 C C . GLY A 1 185 ? -15.953 1.486 6.449 1.00 90.44 185 GLY A C 1
ATOM 1464 O O . GLY A 1 185 ? -15.116 0.581 6.383 1.00 90.44 185 GLY A O 1
ATOM 1465 N N . MET A 1 186 ? -15.735 2.583 7.184 1.00 93.12 186 MET A N 1
ATOM 1466 C CA . MET A 1 186 ? -14.473 2.856 7.888 1.00 93.12 186 MET A CA 1
ATOM 1467 C C . MET A 1 186 ? -14.046 1.734 8.837 1.00 93.12 186 MET A C 1
ATOM 1469 O O . MET A 1 186 ? -12.887 1.316 8.826 1.00 93.12 186 MET A O 1
ATOM 1473 N N . LEU A 1 187 ? -14.983 1.214 9.635 1.00 94.69 187 LEU A N 1
ATOM 1474 C CA . LEU A 1 187 ? -14.699 0.136 10.582 1.00 94.69 187 LEU A CA 1
ATOM 1475 C C . LEU A 1 187 ? -14.181 -1.115 9.863 1.00 94.69 187 LEU A C 1
ATOM 1477 O O . LEU A 1 187 ? -13.147 -1.662 10.243 1.00 94.69 187 LEU A O 1
ATOM 1481 N N . ASP A 1 188 ? -14.870 -1.551 8.809 1.00 95.31 188 ASP A N 1
ATOM 1482 C CA . ASP A 1 188 ? -14.497 -2.755 8.064 1.00 95.31 188 ASP A CA 1
ATOM 1483 C C . ASP A 1 188 ? -13.138 -2.588 7.377 1.00 95.31 188 ASP A C 1
ATOM 1485 O O . ASP A 1 188 ? -12.303 -3.499 7.410 1.00 95.31 188 ASP A O 1
ATOM 1489 N N . LEU A 1 189 ? -12.876 -1.404 6.810 1.00 95.56 189 LEU A N 1
ATOM 1490 C CA . LEU A 1 189 ? -11.579 -1.076 6.227 1.00 95.56 189 LEU A CA 1
ATOM 1491 C C . LEU A 1 189 ? -10.467 -1.122 7.278 1.00 95.56 189 LEU A C 1
ATOM 1493 O O . LEU A 1 189 ? -9.428 -1.740 7.043 1.00 95.56 189 LEU A O 1
ATOM 1497 N N . TRP A 1 190 ? -10.680 -0.497 8.435 1.00 97.06 190 TRP A N 1
ATOM 1498 C CA . TRP A 1 190 ? -9.697 -0.459 9.512 1.00 97.06 190 TRP A CA 1
ATOM 1499 C C . TRP A 1 190 ? -9.373 -1.859 10.041 1.00 97.06 190 TRP A C 1
ATOM 1501 O O . TRP A 1 190 ? -8.205 -2.246 10.113 1.00 97.06 190 TRP A O 1
ATOM 1511 N N . LEU A 1 191 ? -10.390 -2.680 10.314 1.00 97.19 191 LEU A N 1
ATOM 1512 C CA . LEU A 1 191 ? -10.182 -4.066 10.741 1.00 97.19 191 LEU A CA 1
ATOM 1513 C C . LEU A 1 191 ? -9.451 -4.889 9.675 1.00 97.19 191 LEU A C 1
ATOM 1515 O O . LEU A 1 191 ? -8.633 -5.753 10.009 1.00 97.19 191 LEU A O 1
ATOM 1519 N N . ARG A 1 192 ? -9.693 -4.599 8.392 1.00 97.06 192 ARG A N 1
ATOM 1520 C CA . ARG A 1 192 ? -8.964 -5.225 7.288 1.00 97.06 192 ARG A CA 1
ATOM 1521 C C . ARG A 1 192 ? -7.508 -4.765 7.196 1.00 97.06 192 ARG A C 1
ATOM 1523 O O . ARG A 1 192 ? -6.649 -5.559 6.814 1.00 97.06 192 ARG A O 1
ATOM 1530 N N . ILE A 1 193 ? -7.206 -3.520 7.552 1.00 97.44 193 ILE A N 1
ATOM 1531 C CA . ILE A 1 193 ? -5.826 -3.036 7.675 1.00 97.44 193 ILE A CA 1
ATOM 1532 C C . ILE A 1 193 ? -5.119 -3.786 8.806 1.00 97.44 193 ILE A C 1
ATOM 1534 O O . ILE A 1 193 ? -4.035 -4.319 8.581 1.00 97.44 193 ILE A O 1
ATOM 1538 N N . LEU A 1 194 ? -5.757 -3.930 9.973 1.00 97.75 194 LEU A N 1
ATOM 1539 C CA . LEU A 1 194 ? -5.206 -4.699 11.095 1.00 97.75 194 LEU A CA 1
ATOM 1540 C C . LEU A 1 194 ? -4.935 -6.169 10.723 1.00 97.75 194 LEU A C 1
ATOM 1542 O O . LEU A 1 194 ? -3.854 -6.670 11.016 1.00 97.75 194 LEU A O 1
ATOM 1546 N N . ASP A 1 195 ? -5.851 -6.835 10.004 1.00 96.94 195 ASP A N 1
ATOM 1547 C CA . ASP A 1 195 ? -5.634 -8.170 9.402 1.00 96.94 195 ASP A CA 1
ATOM 1548 C C . ASP A 1 195 ? -4.342 -8.248 8.583 1.00 96.94 195 ASP A C 1
ATOM 1550 O O . ASP A 1 195 ? -3.615 -9.241 8.603 1.00 96.94 195 ASP A O 1
ATOM 1554 N N . ILE A 1 196 ? -4.104 -7.230 7.760 1.00 96.12 196 ILE A N 1
ATOM 1555 C CA . ILE A 1 196 ? -2.980 -7.210 6.829 1.00 96.12 196 ILE A CA 1
ATOM 1556 C C . ILE A 1 196 ? -1.675 -6.948 7.575 1.00 96.12 196 ILE A C 1
ATOM 1558 O O . ILE A 1 196 ? -0.670 -7.579 7.246 1.00 96.12 196 ILE A O 1
ATOM 1562 N N . MET A 1 197 ? -1.695 -6.074 8.581 1.00 95.88 197 MET A N 1
ATOM 1563 C CA . MET A 1 197 ? -0.542 -5.798 9.440 1.00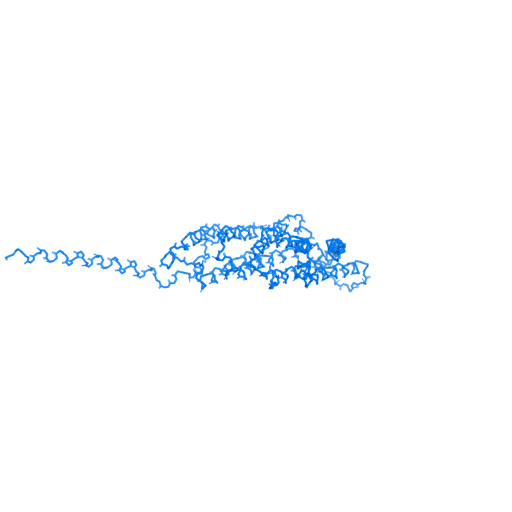 95.88 197 MET A CA 1
ATOM 1564 C C . MET A 1 197 ? -0.146 -7.036 10.252 1.00 95.88 197 MET A C 1
ATOM 1566 O O . MET A 1 197 ? 1.027 -7.405 10.247 1.00 95.88 197 MET A O 1
ATOM 1570 N N . ASP A 1 198 ? -1.123 -7.739 10.833 1.00 95.25 198 ASP A N 1
ATOM 1571 C CA . ASP A 1 198 ? -0.936 -9.036 11.496 1.00 95.25 198 ASP A CA 1
ATOM 1572 C C . ASP A 1 198 ? -0.269 -10.049 10.544 1.00 95.25 198 ASP A C 1
ATOM 1574 O O . ASP A 1 198 ? 0.810 -10.579 10.816 1.00 95.25 198 ASP A O 1
ATOM 1578 N N . ARG A 1 199 ? -0.835 -10.234 9.344 1.00 93.75 199 ARG A N 1
ATOM 1579 C CA . ARG A 1 199 ? -0.275 -11.145 8.329 1.00 93.75 199 ARG A CA 1
ATOM 1580 C C . ARG A 1 199 ? 1.129 -10.761 7.863 1.00 93.75 199 ARG A C 1
ATOM 1582 O O . ARG A 1 199 ? 1.910 -11.653 7.540 1.00 93.75 199 ARG A O 1
ATOM 1589 N N . LEU A 1 200 ? 1.438 -9.468 7.755 1.00 92.50 200 LEU A N 1
ATOM 1590 C CA . LEU A 1 200 ? 2.769 -8.986 7.377 1.00 92.50 200 LEU A CA 1
ATOM 1591 C C . LEU A 1 200 ? 3.796 -9.327 8.452 1.00 92.50 200 LEU A C 1
ATOM 1593 O O . LEU A 1 200 ? 4.827 -9.922 8.131 1.00 92.50 200 LEU A O 1
ATOM 1597 N N . MET A 1 201 ? 3.480 -9.007 9.705 1.00 91.69 201 MET A N 1
ATOM 1598 C CA . MET A 1 201 ? 4.324 -9.287 10.862 1.00 91.69 201 MET A CA 1
ATOM 1599 C C . MET A 1 201 ? 4.570 -10.794 11.019 1.00 91.69 201 MET A C 1
ATOM 1601 O O . MET A 1 201 ? 5.711 -11.239 11.080 1.00 91.69 201 MET A O 1
ATOM 1605 N N . ASN A 1 202 ? 3.508 -11.600 10.940 1.00 89.31 202 ASN A N 1
ATOM 1606 C CA . ASN A 1 202 ? 3.565 -13.054 11.097 1.00 89.31 202 ASN A CA 1
ATOM 1607 C C . ASN A 1 202 ? 3.972 -13.817 9.823 1.00 89.31 202 ASN A C 1
ATOM 1609 O O . ASN A 1 202 ? 3.903 -15.045 9.774 1.00 89.31 202 ASN A O 1
ATOM 1613 N N . SER A 1 203 ? 4.437 -13.125 8.777 1.00 86.19 203 SER A N 1
ATOM 1614 C CA . SER A 1 203 ? 4.905 -13.775 7.543 1.00 86.19 203 SER A CA 1
ATOM 1615 C C . SER A 1 203 ? 6.269 -14.472 7.682 1.00 86.19 203 SER A C 1
ATOM 1617 O O . SER A 1 203 ? 6.725 -15.111 6.731 1.00 86.19 203 SER A O 1
ATOM 1619 N N . GLY A 1 204 ? 6.912 -14.374 8.855 1.00 66.81 204 GLY A N 1
ATOM 1620 C CA . GLY A 1 204 ? 8.081 -15.165 9.252 1.00 66.81 204 GLY A CA 1
ATOM 1621 C C . GLY A 1 204 ? 9.380 -14.826 8.520 1.00 66.81 204 GLY A C 1
ATOM 1622 O O . GLY A 1 204 ? 10.269 -15.671 8.451 1.00 66.81 204 GLY A O 1
ATOM 1623 N N . GLN A 1 205 ? 9.484 -13.643 7.905 1.00 64.31 205 GLN A N 1
ATOM 1624 C CA . GLN A 1 205 ? 10.588 -13.291 7.005 1.00 64.31 205 GLN A CA 1
ATOM 1625 C C . GLN A 1 205 ? 11.030 -11.827 7.180 1.00 64.31 205 GLN A C 1
ATOM 1627 O O . GLN A 1 205 ? 10.818 -10.992 6.298 1.00 64.31 205 GLN A O 1
ATOM 1632 N N . GLY A 1 206 ? 11.663 -11.537 8.322 1.00 61.94 206 GLY A N 1
ATOM 1633 C CA . GLY A 1 206 ? 12.431 -10.312 8.566 1.00 61.94 206 GLY A CA 1
ATOM 1634 C C . GLY A 1 206 ? 12.121 -9.643 9.906 1.00 61.94 206 GLY A C 1
ATOM 1635 O O . GLY A 1 206 ? 11.041 -9.087 10.071 1.00 61.94 206 GLY A O 1
ATOM 1636 N N . ASN A 1 207 ? 13.116 -9.593 10.802 1.00 67.12 207 ASN A N 1
ATOM 1637 C CA . ASN A 1 207 ? 13.035 -8.927 12.116 1.00 67.12 207 ASN A CA 1
ATOM 1638 C C . ASN A 1 207 ? 12.559 -7.464 12.020 1.00 67.12 207 ASN A C 1
ATOM 1640 O O . ASN A 1 207 ? 11.974 -6.927 12.948 1.00 67.12 207 ASN A O 1
ATOM 1644 N N . SER A 1 208 ? 12.785 -6.808 10.877 1.00 81.69 208 SER A N 1
ATOM 1645 C CA . SER A 1 208 ? 12.383 -5.416 10.674 1.00 81.69 208 SER A CA 1
ATOM 1646 C C . SER A 1 208 ? 10.865 -5.208 10.674 1.00 81.69 208 SER A C 1
ATOM 1648 O O . SER A 1 208 ? 10.425 -4.120 11.032 1.00 81.69 208 SER A O 1
ATOM 1650 N N . LEU A 1 209 ? 10.060 -6.201 10.271 1.00 86.38 209 LEU A N 1
ATOM 1651 C CA . LEU A 1 209 ? 8.596 -6.079 10.306 1.00 86.38 209 LEU A CA 1
ATOM 1652 C C . LEU A 1 209 ? 8.044 -6.255 11.722 1.00 86.38 209 LEU A C 1
ATOM 1654 O O . LEU A 1 209 ? 7.052 -5.613 12.052 1.00 86.38 209 LEU A O 1
ATOM 1658 N N . GLU A 1 210 ? 8.696 -7.079 12.544 1.00 88.06 210 GLU A N 1
ATOM 1659 C CA . GLU A 1 210 ? 8.334 -7.288 13.953 1.00 88.06 210 GLU A CA 1
ATOM 1660 C C . GLU A 1 210 ? 8.465 -6.001 14.771 1.00 88.06 210 GLU A C 1
ATOM 1662 O O . GLU A 1 210 ? 7.693 -5.796 15.695 1.00 88.06 210 GLU A O 1
ATOM 1667 N N . GLU A 1 211 ? 9.386 -5.108 14.403 1.00 88.06 211 GLU A N 1
ATOM 1668 C CA . GLU A 1 211 ? 9.544 -3.795 15.039 1.00 88.06 211 GLU A CA 1
ATOM 1669 C C . GLU A 1 211 ? 8.690 -2.712 14.361 1.00 88.06 211 GLU A C 1
ATOM 1671 O O . GLU A 1 211 ? 8.007 -1.924 15.016 1.00 88.06 211 GLU A O 1
ATOM 1676 N N . ALA A 1 212 ? 8.676 -2.676 13.028 1.00 89.56 212 ALA A N 1
ATOM 1677 C CA . ALA A 1 212 ? 8.035 -1.586 12.303 1.00 89.56 212 ALA A CA 1
ATOM 1678 C C . ALA A 1 212 ? 6.505 -1.655 12.275 1.00 89.56 212 ALA A C 1
ATOM 1680 O O . ALA A 1 212 ? 5.859 -0.610 12.166 1.00 89.56 212 ALA A O 1
ATOM 1681 N N . VAL A 1 213 ? 5.909 -2.854 12.327 1.00 93.12 213 VAL A N 1
ATOM 1682 C CA . VAL A 1 213 ? 4.447 -3.010 12.367 1.00 93.12 213 VAL A CA 1
ATOM 1683 C C . VAL A 1 213 ? 3.872 -2.453 13.674 1.00 93.12 213 VAL A C 1
ATOM 1685 O O . VAL A 1 213 ? 2.996 -1.588 13.571 1.00 93.12 213 VAL A O 1
ATOM 1688 N N . PRO A 1 214 ? 4.354 -2.852 14.871 1.00 93.44 214 PRO A N 1
ATOM 1689 C CA . PRO A 1 214 ? 3.908 -2.260 16.132 1.00 93.44 214 PRO A CA 1
ATOM 1690 C C . PRO A 1 214 ? 4.084 -0.747 16.163 1.00 93.44 214 PRO A C 1
ATOM 1692 O O . PRO A 1 214 ? 3.139 -0.035 16.486 1.00 93.44 214 PRO A O 1
ATOM 1695 N N . GLU A 1 215 ? 5.248 -0.248 15.740 1.00 93.25 215 GLU A N 1
ATOM 1696 C CA . GLU A 1 215 ? 5.535 1.187 15.735 1.00 93.25 215 GLU A CA 1
ATOM 1697 C C . GLU A 1 215 ? 4.614 1.954 14.769 1.00 93.25 215 GLU A C 1
ATOM 1699 O O . GLU A 1 215 ? 4.073 3.010 15.098 1.00 93.25 215 GLU A O 1
ATOM 1704 N N . SER A 1 216 ? 4.351 1.408 13.578 1.00 94.31 216 SER A N 1
ATOM 1705 C CA . SER A 1 216 ? 3.410 2.024 12.632 1.00 94.31 216 SER A CA 1
ATOM 1706 C C . SER A 1 216 ? 1.984 2.043 13.189 1.00 94.31 216 SER A C 1
ATOM 1708 O O . SER A 1 216 ? 1.290 3.048 13.046 1.00 94.31 216 SER A O 1
ATOM 1710 N N . LEU A 1 217 ? 1.540 0.957 13.832 1.00 96.31 217 LEU A N 1
ATOM 1711 C CA . LEU A 1 217 ? 0.212 0.875 14.444 1.00 96.31 217 LEU A CA 1
ATOM 1712 C C . LEU A 1 217 ? 0.078 1.817 15.641 1.00 96.31 217 LEU A C 1
ATOM 1714 O O . LEU A 1 217 ? -0.918 2.528 15.727 1.00 96.31 217 LEU A O 1
ATOM 1718 N N . LYS A 1 218 ? 1.092 1.893 16.507 1.00 95.06 218 LYS A N 1
ATOM 1719 C CA . LYS A 1 218 ? 1.176 2.854 17.612 1.00 95.06 218 LYS A CA 1
ATOM 1720 C C . LYS A 1 218 ? 0.940 4.280 17.127 1.00 95.06 218 LYS A C 1
ATOM 1722 O O . LYS 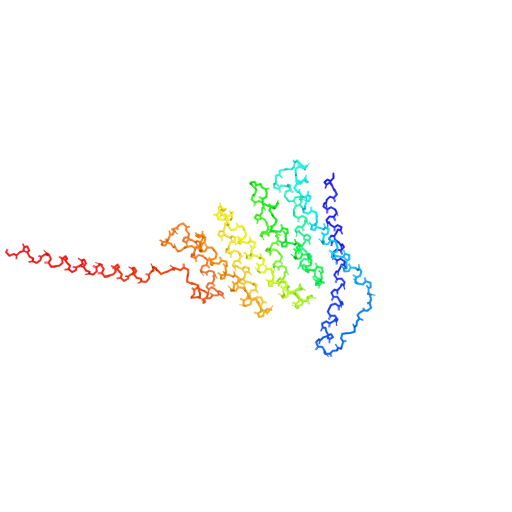A 1 218 ? 0.072 4.974 17.649 1.00 95.06 218 LYS A O 1
ATOM 1727 N N . ASN A 1 219 ? 1.657 4.684 16.080 1.00 94.75 219 ASN A N 1
ATOM 1728 C CA . ASN A 1 219 ? 1.515 6.010 15.488 1.00 94.75 219 ASN A CA 1
ATOM 1729 C C . ASN A 1 219 ? 0.105 6.250 14.924 1.00 94.75 219 ASN A C 1
ATOM 1731 O O . ASN A 1 219 ? -0.467 7.314 15.151 1.00 94.75 219 ASN A O 1
ATOM 1735 N N . VAL A 1 220 ? -0.491 5.265 14.242 1.00 96.50 220 VAL A N 1
ATOM 1736 C CA . VAL A 1 220 ? -1.871 5.384 13.739 1.00 96.50 220 VAL A CA 1
ATOM 1737 C C . VAL A 1 220 ? -2.870 5.550 14.882 1.00 96.50 220 VAL A C 1
ATOM 1739 O O . VAL A 1 220 ? -3.688 6.465 14.841 1.00 96.50 220 VAL A O 1
ATOM 1742 N N . LEU A 1 221 ? -2.785 4.709 15.914 1.00 96.19 221 LEU A N 1
ATOM 1743 C CA . LEU A 1 221 ? -3.694 4.732 17.062 1.00 96.19 221 LEU A CA 1
ATOM 1744 C C . LEU A 1 221 ? -3.607 6.058 17.828 1.00 96.19 221 LEU A C 1
ATOM 1746 O O . LEU A 1 221 ? -4.637 6.636 18.165 1.00 96.19 221 LEU A O 1
ATOM 1750 N N . LEU A 1 222 ? -2.393 6.578 18.035 1.00 94.19 222 LEU A N 1
ATOM 1751 C CA . LEU A 1 222 ? -2.166 7.886 18.659 1.00 94.19 222 LEU A CA 1
ATOM 1752 C C . LEU A 1 222 ? -2.777 9.031 17.838 1.00 94.19 222 LEU A C 1
ATOM 1754 O O . LEU A 1 222 ? -3.390 9.942 18.398 1.00 94.19 222 LEU A O 1
ATOM 1758 N N . VAL A 1 223 ? -2.657 8.991 16.508 1.00 95.12 223 VAL A N 1
ATOM 1759 C CA . VAL A 1 223 ? -3.268 10.005 15.634 1.00 95.12 223 VAL A CA 1
ATOM 1760 C C . VAL A 1 223 ? -4.793 9.898 15.649 1.00 95.12 223 VAL A C 1
ATOM 1762 O O . VAL A 1 223 ? -5.468 10.916 15.791 1.00 95.12 223 VAL A O 1
ATOM 1765 N N . MET A 1 224 ? -5.350 8.687 15.555 1.00 94.62 224 MET A N 1
ATOM 1766 C CA . MET A 1 224 ? -6.800 8.480 15.618 1.00 94.62 224 MET A CA 1
ATOM 1767 C C . MET A 1 224 ? -7.376 8.947 16.956 1.00 94.62 224 MET A C 1
ATOM 1769 O O . MET A 1 224 ? -8.400 9.624 16.966 1.00 94.62 224 MET A O 1
ATOM 1773 N N . SER A 1 225 ? -6.702 8.639 18.065 1.00 92.88 225 SER A N 1
ATOM 1774 C CA . SER A 1 225 ? -7.129 9.056 19.400 1.00 92.88 225 SER A CA 1
ATOM 1775 C C . SER A 1 225 ? -7.037 10.570 19.588 1.00 92.88 225 SER A C 1
ATOM 1777 O O . SER A 1 225 ? -8.028 11.198 19.949 1.00 92.88 225 SER A O 1
ATOM 1779 N N . SER A 1 226 ? -5.905 11.192 19.238 1.00 90.88 226 SER A N 1
ATOM 1780 C CA . SER A 1 226 ? -5.741 12.653 19.360 1.00 90.88 226 SER A CA 1
ATOM 1781 C C . SER A 1 226 ? -6.678 13.456 18.449 1.00 90.88 226 SER A C 1
ATOM 1783 O O . SER A 1 226 ? -6.999 14.602 18.756 1.00 90.88 226 SER A O 1
ATOM 1785 N N . SER A 1 227 ? -7.154 12.850 17.359 1.00 90.38 227 SER A N 1
ATOM 1786 C CA . SER A 1 227 ? -8.148 13.438 16.451 1.00 90.38 227 SER A CA 1
ATOM 1787 C C . SER A 1 227 ? -9.602 13.133 16.845 1.00 90.38 227 SER A C 1
ATOM 1789 O O . SER A 1 227 ? -10.515 13.562 16.145 1.00 90.38 227 SER A O 1
ATOM 1791 N N . GLY A 1 228 ? -9.835 12.382 17.928 1.00 89.69 228 GLY A N 1
ATOM 1792 C CA . GLY A 1 228 ? -11.174 12.015 18.404 1.00 89.69 228 GLY A CA 1
ATOM 1793 C C . GLY A 1 228 ? -11.861 10.883 17.628 1.00 89.69 228 GLY A C 1
ATOM 1794 O O . GLY A 1 228 ? -13.024 10.594 17.881 1.00 89.69 228 GLY A O 1
ATOM 1795 N N . TYR A 1 229 ? -11.164 10.217 16.702 1.00 91.06 229 TYR A N 1
ATOM 1796 C CA . TYR A 1 229 ? -11.702 9.100 15.911 1.00 91.06 229 TYR A CA 1
ATOM 1797 C C . TYR A 1 229 ? -11.565 7.738 16.598 1.00 91.06 229 TYR A C 1
ATOM 1799 O O . TYR A 1 229 ? -12.098 6.749 16.107 1.00 91.06 229 TYR A O 1
ATOM 1807 N N . LEU A 1 230 ? -10.803 7.651 17.688 1.00 92.12 230 LEU A N 1
ATOM 1808 C CA . LEU A 1 230 ? -10.647 6.431 18.476 1.00 92.12 230 LEU A CA 1
ATOM 1809 C C . LEU A 1 230 ? -10.595 6.794 19.957 1.00 92.12 230 LEU A C 1
ATOM 1811 O O . LEU A 1 230 ? -9.524 7.056 20.506 1.00 92.12 230 LEU A O 1
ATOM 1815 N N . VAL A 1 231 ? -11.762 6.811 20.592 1.00 90.31 231 VAL A N 1
ATOM 1816 C CA . VAL A 1 231 ? -11.912 7.172 22.004 1.00 90.31 231 VAL A CA 1
ATOM 1817 C C . VAL A 1 231 ? -12.708 6.109 22.765 1.00 90.31 231 VAL A C 1
ATOM 1819 O O . VAL A 1 231 ? -13.511 5.393 22.156 1.00 90.31 231 VAL A O 1
ATOM 1822 N N . PRO A 1 232 ? -12.497 5.970 24.086 1.00 87.88 232 PRO A N 1
ATOM 1823 C CA . PRO A 1 232 ? -13.308 5.091 24.915 1.00 87.88 232 PRO A CA 1
ATOM 1824 C C . PRO A 1 232 ? -14.777 5.529 24.943 1.00 87.88 232 PRO A C 1
ATOM 1826 O O . PRO A 1 232 ? -15.097 6.708 24.782 1.00 87.88 232 PRO A O 1
ATOM 1829 N N . ARG A 1 233 ? -15.666 4.587 25.280 1.00 86.25 233 ARG A N 1
ATOM 1830 C CA . ARG A 1 233 ? -17.107 4.840 25.451 1.00 86.25 233 ARG A CA 1
ATOM 1831 C C . ARG A 1 233 ? -17.409 6.011 26.397 1.00 86.25 233 ARG A C 1
ATOM 1833 O O . ARG A 1 233 ? -18.380 6.725 26.189 1.00 86.25 233 ARG A O 1
ATOM 1840 N N . SER A 1 234 ? -16.590 6.208 27.433 1.00 85.31 234 SER A N 1
ATOM 1841 C CA . SER A 1 234 ? -16.759 7.303 28.397 1.00 85.31 234 SER A CA 1
ATOM 1842 C C . SER A 1 234 ? -16.666 8.697 27.767 1.00 85.31 234 SER A C 1
ATOM 1844 O O . SER A 1 234 ? -17.185 9.646 28.346 1.00 85.31 234 SER A O 1
ATOM 1846 N N . GLN A 1 235 ? -16.015 8.825 26.608 1.00 86.25 235 GLN A N 1
ATOM 1847 C CA . GLN A 1 235 ? -15.892 10.082 25.870 1.00 86.25 235 GLN A CA 1
ATOM 1848 C C . GLN A 1 235 ? -16.925 10.184 24.743 1.00 86.25 235 GLN A C 1
ATOM 1850 O O . GLN A 1 235 ? -17.535 11.237 24.576 1.00 86.25 235 GLN A O 1
ATOM 1855 N N . ASP A 1 236 ? -17.134 9.103 23.986 1.00 86.38 236 ASP A N 1
ATOM 1856 C CA . ASP A 1 236 ? -18.119 9.048 22.903 1.00 86.38 236 ASP A CA 1
ATOM 1857 C C . ASP A 1 236 ? -18.682 7.625 22.746 1.00 86.38 236 ASP A C 1
ATOM 1859 O O . ASP A 1 236 ? -17.976 6.690 22.357 1.00 86.38 236 ASP A O 1
ATOM 1863 N N . GLU A 1 237 ? -19.979 7.453 23.022 1.00 87.38 237 GLU A N 1
ATOM 1864 C CA . GLU A 1 237 ? -20.659 6.162 22.873 1.00 87.38 237 GLU A CA 1
ATOM 1865 C C . GLU A 1 237 ? -20.691 5.680 21.416 1.00 87.38 237 GLU A C 1
ATOM 1867 O O . GLU A 1 237 ? -20.665 4.475 21.163 1.00 87.38 237 GLU A O 1
ATOM 1872 N N . THR A 1 238 ? -20.684 6.590 20.437 1.00 87.38 238 THR A N 1
ATOM 1873 C CA . THR A 1 238 ? -20.715 6.216 19.014 1.00 87.38 238 THR A CA 1
ATOM 1874 C C . THR A 1 238 ? -19.436 5.498 18.573 1.00 87.38 238 THR A C 1
ATOM 1876 O O . THR A 1 238 ? -19.469 4.690 17.642 1.00 87.38 238 THR A O 1
ATOM 1879 N N . GLN A 1 239 ? -18.324 5.719 19.284 1.00 88.75 239 GLN A N 1
ATOM 1880 C CA . GLN A 1 239 ? -17.019 5.119 18.998 1.00 88.75 239 GLN A CA 1
ATOM 1881 C C . GLN A 1 239 ? -16.785 3.782 19.721 1.00 88.75 239 GLN A C 1
ATOM 1883 O O . GLN A 1 239 ? -15.809 3.091 19.418 1.00 88.75 239 GLN A O 1
ATOM 1888 N N . GLU A 1 240 ? -17.685 3.349 20.617 1.00 91.06 240 GLU A N 1
ATOM 1889 C CA . GLU A 1 240 ? -17.521 2.132 21.436 1.00 91.06 240 GLU A CA 1
ATOM 1890 C C . GLU A 1 240 ? -17.244 0.883 20.587 1.00 91.06 240 GLU A C 1
ATOM 1892 O O . GLU A 1 240 ? -16.384 0.059 20.923 1.00 91.06 240 GLU A O 1
ATOM 1897 N N . LYS A 1 241 ? -17.944 0.751 19.454 1.00 93.69 241 LYS A N 1
ATOM 1898 C CA . LYS A 1 241 ? -17.786 -0.391 18.547 1.00 93.69 241 LYS A CA 1
ATOM 1899 C C . LYS A 1 241 ? -16.405 -0.404 17.887 1.00 93.69 241 LYS A C 1
ATOM 1901 O O . LYS A 1 241 ? -15.762 -1.454 17.851 1.00 93.69 241 LYS A O 1
ATOM 1906 N N . LEU A 1 242 ? -15.947 0.746 17.383 1.00 94.12 242 LEU A N 1
ATOM 1907 C CA . LEU A 1 242 ? -14.629 0.886 16.759 1.00 94.12 242 LEU A CA 1
ATOM 1908 C C . LEU A 1 242 ? -13.514 0.651 17.779 1.00 94.12 242 LEU A C 1
ATOM 1910 O O . LEU A 1 242 ? -12.583 -0.102 17.493 1.00 94.12 242 LEU A O 1
ATOM 1914 N N . TRP A 1 243 ? -13.644 1.218 18.979 1.00 94.81 243 TRP A N 1
ATOM 1915 C CA . TRP A 1 243 ? -12.719 1.011 20.092 1.00 94.81 243 TRP A CA 1
ATOM 1916 C C . TRP A 1 243 ? -12.585 -0.472 20.454 1.00 94.81 243 TRP A C 1
ATOM 1918 O O . TRP A 1 243 ? -11.488 -1.035 20.429 1.00 94.81 243 TRP A O 1
ATOM 1928 N N . THR A 1 244 ? -13.714 -1.128 20.729 1.00 94.88 244 THR A N 1
ATOM 1929 C CA . THR A 1 244 ? -13.753 -2.529 21.167 1.00 94.88 244 THR A CA 1
ATOM 1930 C C . THR A 1 244 ? -13.178 -3.474 20.117 1.00 94.88 244 THR A C 1
ATOM 1932 O O . THR A 1 244 ? -12.341 -4.318 20.438 1.00 94.88 244 THR A O 1
ATOM 1935 N N . GLU A 1 245 ? -13.587 -3.339 18.851 1.00 96.75 245 GLU A N 1
ATOM 1936 C CA . GLU A 1 245 ? -13.100 -4.226 17.790 1.00 96.75 245 GLU A CA 1
ATOM 1937 C C . GLU A 1 245 ? -11.629 -3.961 17.429 1.00 96.75 245 GLU A C 1
ATOM 1939 O O . GLU A 1 245 ? -10.912 -4.912 17.112 1.00 96.75 245 GLU A O 1
ATOM 1944 N N . THR A 1 246 ? -11.148 -2.715 17.544 1.00 96.31 246 THR A N 1
ATOM 1945 C CA . THR A 1 246 ? -9.725 -2.378 17.359 1.00 96.31 246 THR A CA 1
ATOM 1946 C C . THR A 1 246 ? -8.859 -3.128 18.366 1.00 96.31 246 THR A C 1
ATOM 1948 O O . THR A 1 246 ? -7.950 -3.862 17.973 1.00 96.31 246 THR A O 1
ATOM 1951 N N . TRP A 1 247 ? -9.179 -3.020 19.658 1.00 95.31 247 TRP A N 1
ATOM 1952 C CA . TRP A 1 247 ? -8.396 -3.666 20.712 1.00 95.31 247 TRP A CA 1
ATOM 1953 C C . TRP A 1 247 ? -8.496 -5.182 20.681 1.00 95.31 247 TRP A C 1
ATOM 1955 O O . TRP A 1 247 ? -7.476 -5.861 20.679 1.00 95.31 247 TRP A O 1
ATOM 1965 N N . LYS A 1 248 ? -9.702 -5.723 20.491 1.00 95.56 248 LYS A N 1
ATOM 1966 C CA . LYS A 1 248 ? -9.912 -7.163 20.290 1.00 95.56 248 LYS A CA 1
ATOM 1967 C C . LYS A 1 248 ? -9.065 -7.732 19.153 1.00 95.56 248 LYS A C 1
ATOM 1969 O O . LYS A 1 248 ? -8.744 -8.923 19.166 1.00 95.56 248 LYS A O 1
ATOM 1974 N N . ARG A 1 249 ? -8.753 -6.924 18.135 1.00 96.06 249 ARG A N 1
ATOM 1975 C CA . ARG A 1 249 ? -7.906 -7.342 17.025 1.00 96.06 249 ARG A CA 1
ATOM 1976 C C . ARG A 1 249 ? -6.425 -7.225 17.329 1.00 96.06 249 ARG A C 1
ATOM 1978 O O . ARG A 1 249 ? -5.705 -8.179 17.053 1.00 96.06 249 ARG A O 1
ATOM 1985 N N . ILE A 1 250 ? -6.004 -6.098 17.889 1.00 95.62 250 ILE A N 1
ATOM 1986 C CA . ILE A 1 250 ? -4.617 -5.844 18.283 1.00 95.62 250 ILE A CA 1
ATOM 1987 C C . ILE A 1 250 ? -4.159 -6.864 19.323 1.00 95.62 250 ILE A C 1
ATOM 1989 O O . ILE A 1 250 ? -3.112 -7.473 19.137 1.00 95.62 250 ILE A O 1
ATOM 1993 N N . ASP A 1 251 ? -4.980 -7.156 20.333 1.00 94.25 251 ASP A N 1
ATOM 1994 C CA . ASP A 1 251 ? -4.640 -8.067 21.434 1.00 94.25 251 ASP A CA 1
ATOM 1995 C C . ASP A 1 251 ? -4.287 -9.489 20.964 1.00 94.25 251 ASP A C 1
ATOM 1997 O O . ASP A 1 251 ? -3.616 -10.238 21.673 1.00 94.25 251 ASP A O 1
ATOM 2001 N N . ARG A 1 252 ? -4.706 -9.881 19.752 1.00 93.88 252 ARG A N 1
ATOM 2002 C CA . ARG A 1 252 ? -4.384 -11.195 19.173 1.00 93.88 252 ARG A CA 1
ATOM 2003 C C . ARG A 1 252 ? -2.928 -11.330 18.741 1.00 93.88 252 ARG A C 1
ATOM 2005 O O . ARG A 1 252 ? -2.420 -12.447 18.760 1.00 93.88 252 ARG A O 1
ATOM 2012 N N . PHE A 1 253 ? -2.292 -10.240 18.311 1.00 94.06 253 PHE A N 1
ATOM 2013 C CA . PHE A 1 253 ? -0.933 -10.271 17.758 1.00 94.06 253 PHE A CA 1
ATOM 2014 C C . PHE A 1 253 ? 0.034 -9.295 18.446 1.00 94.06 253 PHE A C 1
ATOM 2016 O O . PHE A 1 253 ? 1.240 -9.491 18.351 1.00 94.06 253 PHE A O 1
ATOM 2023 N N . LEU A 1 254 ? -0.471 -8.301 19.182 1.00 93.06 254 LEU A N 1
ATOM 2024 C CA . LEU A 1 254 ? 0.291 -7.318 19.957 1.00 93.06 254 LEU A CA 1
ATOM 2025 C C . LEU A 1 254 ? -0.378 -7.036 21.321 1.00 93.06 254 LEU A C 1
ATOM 2027 O O . LEU A 1 254 ? -0.853 -5.925 21.559 1.00 93.06 254 LEU A O 1
ATOM 2031 N N . PRO A 1 255 ? -0.417 -8.022 22.239 1.00 91.31 255 PRO A N 1
ATOM 2032 C CA . PRO A 1 255 ? -1.140 -7.919 23.514 1.00 91.31 255 PRO A CA 1
ATOM 2033 C C . PRO A 1 255 ? -0.590 -6.854 24.473 1.00 91.31 255 PRO A C 1
ATOM 2035 O O . PRO A 1 255 ? -1.307 -6.380 25.353 1.00 91.31 255 PRO A O 1
ATOM 2038 N N . ASP A 1 256 ? 0.678 -6.472 24.327 1.00 90.75 256 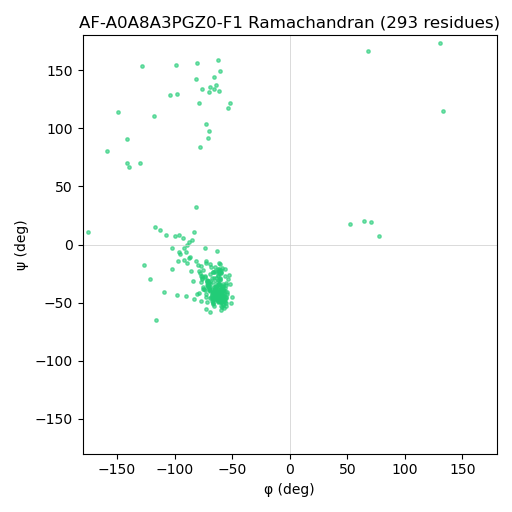ASP A N 1
ATOM 2039 C CA . ASP A 1 256 ? 1.306 -5.470 25.190 1.00 90.75 256 ASP A CA 1
ATOM 2040 C C . ASP A 1 256 ? 1.190 -4.042 24.640 1.00 90.75 256 ASP A C 1
ATOM 2042 O O . ASP A 1 256 ? 1.348 -3.090 25.405 1.00 90.75 256 ASP A O 1
ATOM 2046 N N . LEU A 1 257 ? 0.799 -3.868 23.367 1.00 91.50 257 LEU A N 1
ATOM 2047 C CA . LEU A 1 257 ? 0.730 -2.551 22.721 1.00 91.50 257 LEU A CA 1
ATOM 2048 C C . LEU A 1 257 ? -0.195 -1.594 23.474 1.00 91.50 257 LEU A C 1
ATOM 2050 O O . LEU A 1 257 ? 0.137 -0.424 23.634 1.00 91.50 257 LEU A O 1
ATOM 2054 N N . ARG A 1 258 ? -1.325 -2.095 23.993 1.00 88.50 258 ARG A N 1
ATOM 2055 C CA . ARG A 1 258 ? -2.274 -1.292 24.777 1.00 88.50 258 ARG A CA 1
ATOM 2056 C C . ARG A 1 258 ? -1.666 -0.716 26.052 1.00 88.50 258 ARG A C 1
ATOM 2058 O O . ARG A 1 258 ? -2.033 0.378 26.445 1.00 88.50 258 ARG A O 1
ATOM 2065 N N . LYS A 1 259 ? -0.741 -1.430 26.696 1.00 87.19 259 LYS A N 1
ATOM 2066 C CA . LYS A 1 259 ? -0.066 -0.952 27.915 1.00 87.19 259 LYS A CA 1
ATOM 2067 C C . LYS A 1 259 ? 0.992 0.101 27.596 1.00 87.19 259 LYS A C 1
ATOM 2069 O O . LYS A 1 259 ? 1.317 0.924 28.442 1.00 87.19 259 LYS A O 1
ATOM 2074 N N . GLU A 1 260 ? 1.547 0.055 26.389 1.00 87.50 260 GLU A N 1
ATOM 2075 C CA . GLU A 1 260 ? 2.553 1.007 25.919 1.00 87.50 260 GLU A CA 1
ATOM 2076 C C . GLU A 1 260 ? 1.957 2.338 25.451 1.00 87.50 260 GLU A C 1
ATOM 2078 O O . GLU A 1 260 ? 2.698 3.317 25.314 1.00 87.50 260 GLU A O 1
ATOM 2083 N N . ILE A 1 261 ? 0.650 2.374 25.166 1.00 85.38 261 ILE A N 1
ATOM 2084 C CA . ILE A 1 261 ? -0.062 3.581 24.744 1.00 85.38 261 ILE A CA 1
ATOM 2085 C C . ILE A 1 261 ? -1.155 3.944 25.744 1.00 85.38 261 ILE A C 1
ATOM 2087 O O . ILE A 1 261 ? -2.178 3.278 25.850 1.00 85.38 261 ILE A O 1
ATOM 2091 N N . ASP A 1 262 ? -0.949 5.040 26.467 1.00 78.81 262 ASP A N 1
ATOM 2092 C CA . ASP A 1 262 ? -1.969 5.605 27.348 1.00 78.81 262 ASP A CA 1
ATOM 2093 C C . ASP A 1 262 ? -2.998 6.387 26.516 1.00 78.81 262 ASP A C 1
ATOM 2095 O O . ASP A 1 262 ? -2.869 7.591 26.298 1.00 78.81 262 ASP A O 1
ATOM 2099 N N . LEU A 1 263 ? -3.982 5.667 25.967 1.00 78.62 263 LEU A N 1
ATOM 2100 C CA . LEU A 1 263 ? -5.097 6.250 25.206 1.00 78.62 263 LEU A CA 1
ATOM 2101 C C . LEU A 1 263 ? -6.356 6.478 26.054 1.00 78.62 263 LEU A C 1
ATOM 2103 O O . LEU A 1 263 ? -7.331 7.039 25.560 1.00 78.62 263 LEU A O 1
ATOM 2107 N N . GLU A 1 264 ? -6.365 6.021 27.306 1.00 65.44 264 GLU A N 1
ATOM 2108 C CA . GLU A 1 264 ? -7.525 6.153 28.196 1.00 65.44 264 GLU A CA 1
ATOM 2109 C C . GLU A 1 264 ? -7.495 7.466 28.991 1.00 65.44 264 GLU A C 1
ATOM 2111 O O . GLU A 1 264 ? -8.541 7.917 29.462 1.00 65.44 264 GLU A O 1
ATOM 2116 N N . GLY A 1 265 ? -6.333 8.131 29.048 1.00 54.50 265 GLY A N 1
ATOM 2117 C CA . GLY A 1 265 ? -6.139 9.391 29.755 1.00 54.50 265 GLY A CA 1
ATOM 2118 C C . GLY A 1 265 ? -6.241 9.227 31.278 1.00 54.50 265 GLY A C 1
ATOM 2119 O O . GLY A 1 265 ? -6.726 8.212 31.788 1.00 54.50 265 GLY A O 1
ATOM 2120 N N . PRO A 1 266 ? -5.810 10.232 32.058 1.00 43.41 266 PRO A N 1
ATOM 2121 C CA . PRO A 1 266 ? -5.997 10.217 33.502 1.00 43.41 266 PRO A CA 1
ATOM 2122 C C . PRO A 1 266 ? -7.488 10.419 33.805 1.00 43.41 266 PRO A C 1
ATOM 2124 O O . PRO A 1 266 ? -7.960 11.552 33.865 1.00 43.41 266 PRO A O 1
ATOM 2127 N N . GLY A 1 267 ? -8.265 9.338 33.930 1.00 46.22 267 GLY A N 1
ATOM 2128 C CA . GLY A 1 267 ? -9.708 9.511 34.127 1.00 46.22 267 GLY A CA 1
ATOM 2129 C C . GLY A 1 267 ? -10.582 8.290 34.385 1.00 46.22 267 GLY A C 1
ATOM 2130 O O . GLY A 1 267 ? -11.800 8.448 34.355 1.00 46.22 267 GLY A O 1
ATOM 2131 N N . VAL A 1 268 ? -10.038 7.096 34.653 1.00 45.59 268 VAL A N 1
ATOM 2132 C CA . VAL A 1 268 ? -10.891 5.928 34.974 1.00 45.59 268 VAL A CA 1
ATOM 2133 C C . VAL A 1 268 ? -10.593 5.308 36.343 1.00 45.59 268 VAL A C 1
ATOM 2135 O O . VAL A 1 268 ? -11.522 4.858 37.007 1.00 45.59 268 VAL A O 1
ATOM 2138 N N . GLU A 1 269 ? -9.361 5.366 36.859 1.00 40.09 269 GLU A N 1
ATOM 2139 C CA . GLU A 1 269 ? -9.084 4.790 38.189 1.00 40.09 269 GLU A CA 1
ATOM 2140 C C . GLU A 1 269 ? -9.522 5.672 39.375 1.00 40.09 269 GLU A C 1
ATOM 2142 O O . GLU A 1 269 ? -9.788 5.143 40.458 1.00 40.09 269 GLU A O 1
ATOM 2147 N N . GLU A 1 270 ? -9.664 6.993 39.201 1.00 38.50 270 GLU A N 1
ATOM 2148 C CA . GLU A 1 270 ? -10.144 7.873 40.283 1.00 38.50 270 GLU A CA 1
ATOM 2149 C C . GLU A 1 270 ? -11.672 7.916 40.399 1.00 38.50 270 GLU A C 1
ATOM 2151 O O . GLU A 1 270 ? -12.185 7.995 41.515 1.00 38.50 270 GLU A O 1
ATOM 2156 N N . ASN A 1 271 ? -12.418 7.768 39.299 1.00 37.72 271 ASN A N 1
ATOM 2157 C CA . ASN A 1 271 ? -13.883 7.836 39.358 1.00 37.72 271 ASN A CA 1
ATOM 2158 C C . ASN A 1 271 ? -14.526 6.562 39.919 1.00 37.72 271 ASN A C 1
ATOM 2160 O O . ASN A 1 271 ? -15.561 6.646 40.569 1.00 37.72 271 ASN A O 1
ATOM 2164 N N . VAL A 1 272 ? -13.886 5.394 39.782 1.00 43.94 272 VAL A N 1
ATOM 2165 C CA . VAL A 1 272 ? -14.387 4.169 40.432 1.00 43.94 272 VAL A CA 1
ATOM 2166 C C . VAL A 1 272 ? -14.167 4.222 41.949 1.00 43.94 272 VAL A C 1
ATOM 2168 O O . VAL A 1 272 ? -14.996 3.728 42.706 1.00 43.94 272 VAL A O 1
ATOM 2171 N N . LYS A 1 273 ? -13.094 4.865 42.430 1.00 43.03 273 LYS A N 1
ATOM 2172 C CA . LYS A 1 273 ? -12.909 5.090 43.875 1.00 43.03 273 LYS A CA 1
ATOM 2173 C C . LYS A 1 273 ? -13.810 6.207 44.404 1.00 43.03 273 LYS A C 1
ATOM 2175 O O . LYS A 1 273 ? -14.310 6.072 45.517 1.00 43.03 273 LYS A O 1
ATOM 2180 N N . GLY A 1 274 ? -14.045 7.261 43.620 1.00 38.22 274 GLY A N 1
ATOM 2181 C CA . GLY A 1 274 ? -14.944 8.367 43.965 1.00 38.22 274 GLY A CA 1
ATOM 2182 C C . GLY A 1 274 ? -16.402 7.934 44.133 1.00 38.22 274 GLY A C 1
ATOM 2183 O O . GLY A 1 274 ? -17.002 8.244 45.162 1.00 38.22 274 GLY A O 1
ATOM 2184 N N . ASP A 1 275 ? -16.933 7.145 43.193 1.00 43.09 275 ASP A N 1
ATOM 2185 C CA . ASP A 1 275 ? -18.317 6.647 43.257 1.00 43.09 275 ASP A CA 1
ATOM 2186 C C . ASP A 1 275 ? -18.515 5.595 44.357 1.00 43.09 275 ASP A C 1
ATOM 2188 O O . ASP A 1 275 ? -19.547 5.588 45.026 1.00 43.09 275 ASP A O 1
ATOM 2192 N N . VAL A 1 276 ? -17.520 4.735 44.614 1.00 47.53 276 VAL A N 1
ATOM 2193 C CA . VAL A 1 276 ? -17.605 3.753 45.711 1.00 47.53 276 VAL A CA 1
ATOM 2194 C C . VAL A 1 276 ? -17.539 4.447 47.076 1.00 47.53 276 VAL A C 1
ATOM 2196 O O . VAL A 1 276 ? -18.282 4.068 47.976 1.00 47.53 276 VAL A O 1
ATOM 2199 N N . LEU A 1 277 ? -16.720 5.497 47.230 1.00 48.22 277 LEU A N 1
ATOM 2200 C CA . LEU A 1 277 ? -16.642 6.276 48.473 1.00 48.22 277 LEU A CA 1
ATOM 2201 C C . LEU A 1 277 ? -17.909 7.116 48.714 1.00 48.22 277 LEU A C 1
ATOM 2203 O O . LEU A 1 277 ? -18.380 7.178 49.851 1.00 48.22 277 LEU A O 1
ATOM 2207 N N . GLN A 1 278 ? -18.498 7.711 47.669 1.00 45.84 278 GLN A N 1
ATOM 2208 C CA . GLN A 1 278 ? -19.757 8.460 47.784 1.00 45.84 278 GLN A CA 1
ATOM 2209 C C . GLN A 1 278 ? -20.965 7.555 48.052 1.00 45.84 278 GLN A C 1
ATOM 2211 O O . GLN A 1 278 ? -21.812 7.922 48.866 1.00 45.84 278 GLN A O 1
ATOM 2216 N N . ALA A 1 279 ? -21.022 6.357 47.460 1.00 45.56 279 ALA A N 1
ATOM 2217 C CA . ALA A 1 279 ? -22.071 5.381 47.760 1.00 45.56 279 ALA A CA 1
ATOM 2218 C C . ALA A 1 279 ? -22.000 4.894 49.219 1.00 45.56 279 ALA A C 1
ATOM 2220 O O . ALA A 1 279 ? -23.026 4.829 49.892 1.00 45.56 279 ALA A O 1
ATOM 2221 N N . THR A 1 280 ? -20.795 4.648 49.750 1.00 49.81 280 THR A N 1
ATOM 2222 C CA . THR A 1 280 ? -20.629 4.244 51.159 1.00 49.81 280 THR A CA 1
ATOM 2223 C C . THR A 1 280 ? -20.914 5.366 52.161 1.00 49.81 280 THR A C 1
ATOM 2225 O O . THR A 1 280 ? -21.403 5.088 53.252 1.00 49.81 280 THR A O 1
ATOM 2228 N N . ALA A 1 281 ? -20.651 6.631 51.807 1.00 48.94 281 ALA A N 1
ATOM 2229 C CA . ALA A 1 281 ? -20.954 7.776 52.670 1.00 48.94 281 ALA A CA 1
ATOM 2230 C C . ALA A 1 281 ? -22.465 8.074 52.723 1.00 48.94 281 ALA A C 1
ATOM 2232 O O . ALA A 1 281 ? -23.008 8.350 53.795 1.00 48.94 281 ALA A O 1
ATOM 2233 N N . ALA A 1 282 ? -23.157 7.943 51.586 1.00 49.41 282 ALA A N 1
ATOM 2234 C CA . ALA A 1 282 ? -24.603 8.124 51.506 1.00 49.41 282 ALA A CA 1
ATOM 2235 C C . ALA A 1 282 ? -25.380 7.040 52.277 1.00 49.41 282 ALA A C 1
ATOM 2237 O O . ALA A 1 282 ? -26.424 7.336 52.851 1.00 49.41 282 ALA A O 1
ATOM 2238 N N . GLU A 1 283 ? -24.874 5.804 52.349 1.00 51.09 283 GLU A N 1
ATOM 2239 C CA . GLU A 1 283 ? -25.488 4.750 53.170 1.00 51.09 283 GLU A CA 1
ATOM 2240 C C . GLU A 1 283 ? -25.298 4.993 54.679 1.00 51.09 283 GLU A C 1
ATOM 2242 O O . GLU A 1 283 ? -26.226 4.743 55.448 1.00 51.09 283 GLU A O 1
ATOM 2247 N N . SER A 1 284 ? -24.164 5.564 55.111 1.00 52.09 284 SER A N 1
ATOM 2248 C CA . SER A 1 284 ? -23.933 5.892 56.529 1.00 52.09 284 SER A CA 1
ATOM 2249 C C . SER A 1 284 ? -24.762 7.077 57.046 1.00 52.09 284 SER A C 1
ATOM 2251 O O . SER A 1 284 ? -25.228 7.043 58.184 1.00 52.09 284 SER A O 1
ATOM 2253 N N . GLU A 1 285 ? -25.016 8.100 56.221 1.00 51.81 285 GLU A N 1
ATOM 2254 C CA . GLU A 1 285 ? -25.829 9.261 56.631 1.00 51.81 285 GLU A CA 1
ATOM 2255 C C . GLU A 1 285 ? -27.332 8.932 56.714 1.00 51.81 285 GLU A C 1
ATOM 2257 O O . GLU A 1 285 ? -28.069 9.530 57.504 1.00 51.81 285 GLU A O 1
ATOM 2262 N N . VAL A 1 286 ? -27.804 7.944 55.943 1.00 51.84 286 VAL A N 1
ATOM 2263 C CA . VAL A 1 286 ? -29.206 7.497 55.981 1.00 51.84 286 VAL A CA 1
ATOM 2264 C C . VAL A 1 286 ? -29.499 6.643 57.224 1.00 51.84 286 VAL A C 1
ATOM 2266 O O . VAL A 1 286 ? -30.628 6.678 57.723 1.00 51.84 286 VAL A O 1
ATOM 2269 N N . GLU A 1 287 ? -28.509 5.928 57.771 1.00 50.59 287 GLU A N 1
ATOM 2270 C CA . GLU A 1 287 ? -28.662 5.165 59.021 1.00 50.59 287 GLU A CA 1
ATOM 2271 C C . GLU A 1 287 ? -28.662 6.062 60.273 1.00 50.59 287 GLU A C 1
ATOM 2273 O O . GLU A 1 287 ? -29.478 5.845 61.174 1.00 50.59 287 GLU A O 1
ATOM 2278 N N . GLU A 1 288 ? -27.836 7.115 60.327 1.00 49.97 288 GLU A N 1
ATOM 2279 C CA . GLU A 1 288 ? -27.834 8.045 61.470 1.00 49.97 288 GLU A CA 1
ATOM 2280 C C . GLU A 1 288 ? -29.117 8.894 61.535 1.00 49.97 288 GLU A C 1
ATOM 2282 O O . GLU A 1 288 ? -29.705 9.042 62.612 1.00 49.97 288 GLU A O 1
ATOM 2287 N N . GLY A 1 289 ? -29.643 9.353 60.392 1.00 46.50 289 GLY A N 1
ATOM 2288 C CA . GLY A 1 289 ? -30.855 10.183 60.337 1.00 46.50 289 GLY A CA 1
ATOM 2289 C C . GLY A 1 289 ? -32.167 9.469 60.704 1.00 46.50 289 GLY A C 1
ATOM 2290 O O . GLY A 1 289 ? -33.162 10.126 61.016 1.00 46.50 289 GLY A O 1
ATOM 2291 N N . GLN A 1 290 ? -32.202 8.131 60.706 1.00 47.84 290 GLN A N 1
ATOM 2292 C CA . GLN A 1 290 ? -33.381 7.364 61.137 1.00 47.84 290 GLN A CA 1
ATOM 2293 C C . GLN A 1 290 ? -33.404 7.081 62.647 1.00 47.84 290 GLN A C 1
ATOM 2295 O O . GLN A 1 290 ? -34.444 6.677 63.177 1.00 47.84 290 GLN A O 1
ATOM 2300 N N . SER A 1 291 ? -32.297 7.331 63.352 1.00 49.53 291 SER A N 1
ATOM 2301 C CA . SER A 1 291 ? -32.188 7.108 64.797 1.00 49.53 291 SER A CA 1
ATOM 2302 C C . SER A 1 291 ? -32.678 8.295 65.648 1.00 49.53 291 SER A C 1
ATOM 2304 O O . SER A 1 291 ? -33.135 8.084 66.770 1.00 49.53 291 SER A O 1
ATOM 2306 N N . GLU A 1 292 ? -32.709 9.520 65.106 1.00 48.66 292 GLU A N 1
ATOM 2307 C CA . GLU A 1 292 ? -33.085 10.738 65.855 1.00 48.66 292 GLU A CA 1
ATOM 2308 C C . GLU A 1 292 ? -34.582 11.114 65.802 1.00 48.66 292 GLU A C 1
ATOM 2310 O O . GLU A 1 292 ? -35.006 12.046 66.481 1.00 48.66 292 GLU A O 1
ATOM 2315 N N . VAL A 1 293 ? -35.429 10.383 65.063 1.00 48.41 293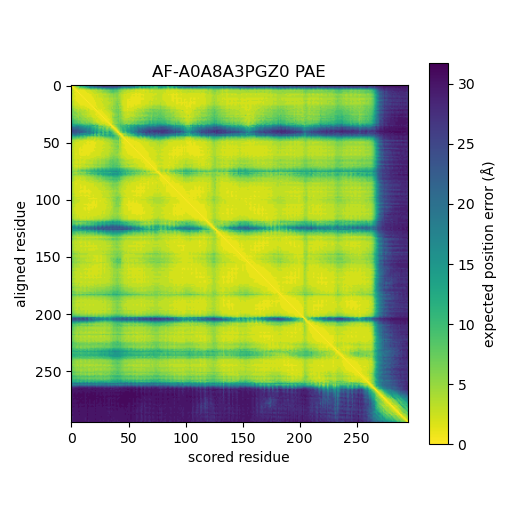 VAL A N 1
ATOM 2316 C CA . VAL A 1 293 ? -36.881 10.690 64.954 1.00 48.41 293 VAL A CA 1
ATOM 2317 C C . VAL A 1 293 ? -37.753 9.801 65.865 1.00 48.41 293 VAL A C 1
ATOM 2319 O O . VAL A 1 293 ? -38.983 9.849 65.822 1.00 48.41 293 VAL A O 1
ATOM 2322 N N . LYS A 1 294 ? -37.147 8.993 66.743 1.00 50.34 294 LYS A N 1
ATOM 2323 C CA . LYS A 1 294 ? -37.867 8.229 67.778 1.00 50.34 294 LYS A CA 1
ATOM 2324 C C . LYS A 1 294 ? -37.249 8.421 69.165 1.00 50.34 294 LYS A C 1
ATOM 2326 O O . LYS A 1 294 ? -36.702 7.481 69.736 1.00 50.34 294 LYS A O 1
ATOM 2331 N N . ALA A 1 295 ? -37.405 9.620 69.717 1.00 41.81 295 ALA A N 1
ATOM 2332 C CA . ALA A 1 295 ? -37.352 9.873 71.155 1.00 41.81 295 ALA A CA 1
ATOM 2333 C C . ALA A 1 295 ? -38.387 10.938 71.531 1.00 41.81 295 ALA A C 1
ATOM 2335 O O . ALA A 1 295 ? -38.469 11.954 70.805 1.00 41.81 295 ALA A O 1
#

Radius of gyration: 26.71 Å; Cα contacts (8 Å, |Δi|>4): 267; chains: 1; bounding box: 74×34×99 Å

Foldseek 3Di:
DLPCQLVLLVVLLVLLLQLLLQLVVVVVQVVCVVVVHDDDDDDDDPSVVSNVSNLVSLVVLLVCLVCLVVQLVVVPDDNLVSCCSRVVSSLVSLLVQCLRLNLSSNVSSLVSNLCSLLDPSLVPDPDPNNVVCLVRHLVVSLVVLLDPVSCVSHVVSSLVSNLVSLLSLLVSCLSCVVVLLVDPCNLVSVLVNLVSLLCSCPSPRDPSSVPSSLVSVLVSQVSCLVVVNAADCVVPVVNPVSNVSVLVSCCVRPVCSPVVDPSHPPPDPVVVVVVVVVVVVVVVVVVVVVVPPPD

Mean predicted aligned error: 9.33 Å

InterPro domains:
  IPR056604 GBF1-like, tetratricopeptide repeats domain [PF23325] (87-257)

Secondary structure (DSSP, 8-state):
--TTHHHHHHHHHHHHHHGGGGHHHHHHHHHHHHTT---PPPPPPHHHHHHHHHHHHHHHHHHGGGGHHHHHHHS---HHHHHHHHHHHHHHHHHHHTT-SSHHHHHHHHHHHHHHHT-GGGS-SS--GGGHIIIIIIHHHHHHHTSHHHHHH-HHHHHHHHHHHHHHHHHHHHHTHHHHTTSTTHHHHHHHHHHHHHHHHTTSS-HHHHHHHHHHHHHHHHHHHHTTSS--TTT-GGGHHHHHHHHHHHTTT-TTHHHHS--S-S-SHHHHHHHHHHHHHHHHHHHHHTTTT--